Protein AF-0000000066203123 (afdb_homodimer)

Structure (mmCIF, N/CA/C/O backbone):
data_AF-0000000066203123-model_v1
#
loop_
_entity.id
_entity.type
_entity.pdbx_description
1 polymer 'Protein-export protein SecB'
#
loop_
_atom_site.group_PDB
_atom_site.id
_atom_site.type_symbol
_atom_site.label_atom_id
_atom_site.label_alt_id
_atom_site.label_comp_id
_atom_site.label_asym_id
_atom_site.label_entity_id
_atom_site.label_seq_id
_atom_site.pdbx_PDB_ins_code
_atom_site.Cartn_x
_atom_site.Cartn_y
_atom_site.Cartn_z
_atom_site.occupancy
_atom_site.B_iso_or_equiv
_atom_site.auth_seq_id
_atom_site.auth_comp_id
_atom_site.auth_asym_id
_atom_site.auth_atom_id
_atom_site.pdbx_PDB_model_num
ATOM 1 N N . MET A 1 1 ? 5.844 64.938 5.992 1 38.06 1 MET A N 1
ATOM 2 C CA . MET A 1 1 ? 4.852 63.906 5.676 1 38.06 1 MET A CA 1
ATOM 3 C C . MET A 1 1 ? 5.266 62.562 6.23 1 38.06 1 MET A C 1
ATOM 5 O O . MET A 1 1 ? 6.402 62.125 6.035 1 38.06 1 MET A O 1
ATOM 9 N N . ALA A 1 2 ? 4.762 62.094 7.402 1 43.31 2 ALA A N 1
ATOM 10 C CA . ALA A 1 2 ? 5.047 60.875 8.164 1 43.31 2 ALA A CA 1
ATOM 11 C C . ALA A 1 2 ? 4.949 59.656 7.273 1 43.31 2 ALA A C 1
ATOM 13 O O . ALA A 1 2 ? 3.896 59.375 6.684 1 43.31 2 ALA A O 1
ATOM 14 N N . GLU A 1 3 ? 5.848 59.281 6.434 1 42.19 3 GLU A N 1
ATOM 15 C CA . GLU A 1 3 ? 5.898 57.969 5.832 1 42.19 3 GLU A CA 1
ATOM 16 C C . GLU A 1 3 ? 5.539 56.875 6.848 1 42.19 3 GLU A C 1
ATOM 18 O O . GLU A 1 3 ? 6.305 56.625 7.777 1 42.19 3 GLU A O 1
ATOM 23 N N . THR A 1 4 ? 4.285 56.938 7.402 1 36.97 4 THR A N 1
ATOM 24 C CA . THR A 1 4 ? 3.85 55.75 8.156 1 36.97 4 THR A CA 1
ATOM 25 C C . THR A 1 4 ? 4.324 54.469 7.488 1 36.97 4 THR A C 1
ATOM 27 O O . THR A 1 4 ? 3.971 54.188 6.34 1 36.97 4 THR A O 1
ATOM 30 N N . ASN A 1 5 ? 5.617 54.094 7.504 1 41.62 5 ASN A N 1
ATOM 31 C CA . ASN A 1 5 ? 6.074 52.75 7.246 1 41.62 5 ASN A CA 1
ATOM 32 C C . ASN A 1 5 ? 5.004 51.719 7.594 1 41.62 5 ASN A C 1
ATOM 34 O O . ASN A 1 5 ? 4.816 51.375 8.766 1 41.62 5 ASN A O 1
ATOM 38 N N . GLU A 1 6 ? 3.742 51.844 7.18 1 40.72 6 GLU A N 1
ATOM 39 C CA . GLU A 1 6 ? 2.748 50.812 7.367 1 40.72 6 GLU A CA 1
ATOM 40 C C . GLU A 1 6 ? 3.383 49.438 7.273 1 40.72 6 GLU A C 1
ATOM 42 O O . GLU A 1 6 ? 3.965 49.062 6.25 1 40.72 6 GLU A O 1
ATOM 47 N N . LYS A 1 7 ? 4.102 48.938 8.18 1 45 7 LYS A N 1
ATOM 48 C CA . LYS A 1 7 ? 4.414 47.5 8.312 1 45 7 LYS A CA 1
ATOM 49 C C . LYS A 1 7 ? 3.379 46.656 7.586 1 45 7 LYS A C 1
ATOM 51 O O . LYS A 1 7 ? 2.266 46.469 8.078 1 45 7 LYS A O 1
ATOM 56 N N . GLN A 1 8 ? 3.047 46.719 6.344 1 47.03 8 GLN A N 1
ATOM 57 C CA . GLN A 1 8 ? 2.176 45.875 5.523 1 47.03 8 GLN A CA 1
ATOM 58 C C . GLN A 1 8 ? 2.154 44.438 6.027 1 47.03 8 GLN A C 1
ATOM 60 O O . GLN A 1 8 ? 3.195 43.781 6.086 1 47.03 8 GLN A O 1
ATOM 65 N N . ALA A 1 9 ? 1.349 44.062 6.957 1 54.78 9 ALA A N 1
ATOM 66 C CA . ALA A 1 9 ? 1.12 42.75 7.547 1 54.78 9 ALA A CA 1
ATOM 67 C C . ALA A 1 9 ? 1.288 41.656 6.508 1 54.78 9 ALA A C 1
ATOM 69 O O . ALA A 1 9 ? 0.661 41.688 5.445 1 54.78 9 ALA A O 1
ATOM 70 N N . ALA A 1 10 ? 2.369 41 6.301 1 70.69 10 ALA A N 1
ATOM 71 C CA . ALA A 1 10 ? 2.666 39.938 5.348 1 70.69 10 ALA A CA 1
ATOM 72 C C . ALA A 1 10 ? 1.501 38.969 5.242 1 70.69 10 ALA A C 1
ATOM 74 O O . ALA A 1 10 ? 0.862 38.625 6.246 1 70.69 10 ALA A O 1
ATOM 75 N N . HIS A 1 11 ? 0.771 38.812 4.109 1 83 11 HIS A N 1
ATOM 76 C CA . HIS A 1 11 ? -0.332 37.906 3.801 1 83 11 HIS A CA 1
ATOM 77 C C . HIS A 1 11 ? -0.014 36.469 4.234 1 83 11 HIS A C 1
ATOM 79 O O . HIS A 1 11 ? 1.116 36 4.07 1 83 11 HIS A O 1
ATOM 85 N N . PRO A 1 12 ? -0.947 35.906 5.07 1 86 12 PRO A N 1
ATOM 86 C CA . PRO A 1 12 ? -0.756 34.5 5.434 1 86 12 PRO A CA 1
ATOM 87 C C . PRO A 1 12 ? -0.468 33.625 4.227 1 86 12 PRO A C 1
ATOM 89 O O . PRO A 1 12 ? -1.049 33.812 3.156 1 86 12 PRO A O 1
ATOM 92 N N . GLU A 1 13 ? 0.548 32.875 4.371 1 89.25 13 GLU A N 1
ATOM 93 C CA . GLU A 1 13 ? 0.919 31.938 3.326 1 89.25 13 GLU A CA 1
ATOM 94 C C . GLU A 1 13 ? 0.982 30.516 3.871 1 89.25 13 GLU A C 1
ATOM 96 O O . GLU A 1 13 ? 1.487 30.281 4.973 1 89.25 13 GLU A O 1
ATOM 101 N N . PHE A 1 14 ? 0.281 29.594 3.199 1 89.56 14 PHE A N 1
ATOM 102 C CA . PHE A 1 14 ? 0.373 28.188 3.568 1 89.56 14 PHE A CA 1
ATOM 103 C C . PHE A 1 14 ? 0.28 27.297 2.336 1 89.56 14 PHE A C 1
ATOM 105 O O . PHE A 1 14 ? -0.596 27.484 1.49 1 89.56 14 PHE A O 1
ATOM 112 N N . ARG A 1 15 ? 1.242 26.453 2.172 1 94.88 15 ARG A N 1
ATOM 113 C CA . ARG A 1 15 ? 1.278 25.547 1.021 1 94.88 15 ARG A CA 1
ATOM 114 C C . ARG A 1 15 ? 1.761 24.172 1.427 1 94.88 15 ARG A C 1
ATOM 116 O O . ARG A 1 15 ? 2.598 24.031 2.322 1 94.88 15 ARG A O 1
ATOM 123 N N . MET A 1 16 ? 1.275 23.141 0.791 1 97.25 16 MET A N 1
ATOM 124 C CA . MET A 1 16 ? 1.749 21.781 0.962 1 97.25 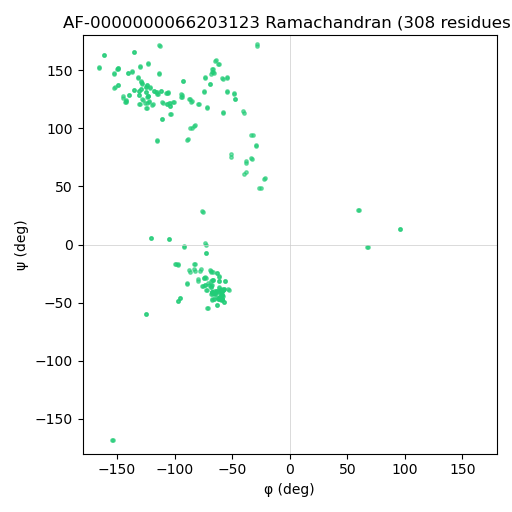16 MET A CA 1
ATOM 125 C C . MET A 1 16 ? 3.035 21.547 0.175 1 97.25 16 MET A C 1
ATOM 127 O O . MET A 1 16 ? 3.057 21.703 -1.047 1 97.25 16 MET A O 1
ATOM 131 N N . GLN A 1 17 ? 4.039 21.203 0.8 1 96.06 17 GLN A N 1
ATOM 132 C CA . GLN A 1 17 ? 5.344 21.109 0.146 1 96.06 17 GLN A CA 1
ATOM 133 C C . GLN A 1 17 ? 5.629 19.688 -0.321 1 96.06 17 GLN A C 1
ATOM 135 O O . GLN A 1 17 ? 6.125 19.484 -1.431 1 96.06 17 GLN A O 1
ATOM 140 N N . LYS A 1 18 ? 5.371 18.766 0.567 1 97 18 LYS A N 1
ATOM 141 C CA . LYS A 1 18 ? 5.637 17.359 0.224 1 97 18 LYS A CA 1
ATOM 142 C C . LYS A 1 18 ? 4.672 16.422 0.941 1 97 18 LYS A C 1
ATOM 144 O O . LYS A 1 18 ? 4.375 16.625 2.123 1 97 18 LYS A O 1
ATOM 149 N N . MET A 1 19 ? 4.195 15.477 0.257 1 98.31 19 MET A N 1
ATOM 150 C CA . MET A 1 19 ? 3.33 14.445 0.821 1 98.31 19 MET A CA 1
ATOM 151 C C . MET A 1 19 ? 4.016 13.086 0.786 1 98.31 19 MET A C 1
ATOM 153 O O . MET A 1 19 ? 4.742 12.773 -0.161 1 98.31 19 MET A O 1
ATOM 157 N N . TYR A 1 20 ? 3.746 12.219 1.779 1 98.69 20 TYR A N 1
ATOM 158 C CA . TYR A 1 20 ? 4.363 10.898 1.804 1 98.69 20 TYR A CA 1
ATOM 159 C C . TYR A 1 20 ? 3.654 9.977 2.793 1 98.69 20 TYR A C 1
ATOM 161 O O . TYR A 1 20 ? 3.068 10.453 3.771 1 98.69 20 TYR A O 1
ATOM 169 N N . THR A 1 21 ? 3.732 8.688 2.492 1 98.88 21 THR A N 1
ATOM 170 C CA . THR A 1 21 ? 3.27 7.664 3.422 1 98.88 21 THR A CA 1
ATOM 171 C C . THR A 1 21 ? 4.383 7.266 4.387 1 98.88 21 THR A C 1
ATOM 173 O O . THR A 1 21 ? 5.488 6.922 3.959 1 98.88 21 THR A O 1
ATOM 176 N N . LYS A 1 22 ? 4.117 7.352 5.637 1 98.5 22 LYS A N 1
ATOM 177 C CA . LYS A 1 22 ? 5.102 6.969 6.645 1 98.5 22 LYS A CA 1
ATOM 178 C C . LYS A 1 22 ? 4.977 5.488 6.996 1 98.5 22 LYS A C 1
ATOM 180 O O . LYS A 1 22 ? 5.965 4.852 7.367 1 98.5 22 LYS A O 1
ATOM 185 N N . ASP A 1 23 ? 3.809 4.98 6.957 1 98.75 23 ASP A N 1
ATOM 186 C CA . ASP A 1 23 ? 3.477 3.6 7.289 1 98.75 23 ASP A CA 1
ATOM 187 C C . ASP A 1 23 ? 2.229 3.139 6.543 1 98.75 23 ASP A C 1
ATOM 189 O O . ASP A 1 23 ? 1.251 3.883 6.438 1 98.75 23 ASP A O 1
ATOM 193 N N . LEU A 1 24 ? 2.262 1.986 5.988 1 98.88 24 LEU A N 1
ATOM 194 C CA . LEU A 1 24 ? 1.129 1.359 5.316 1 98.88 24 LEU A CA 1
ATOM 195 C C . LEU A 1 24 ? 1.101 -0.141 5.586 1 98.88 24 LEU A C 1
ATOM 197 O O . LEU A 1 24 ? 2.105 -0.83 5.391 1 98.88 24 LEU A O 1
ATOM 201 N N . SER A 1 25 ? 0.052 -0.635 6.1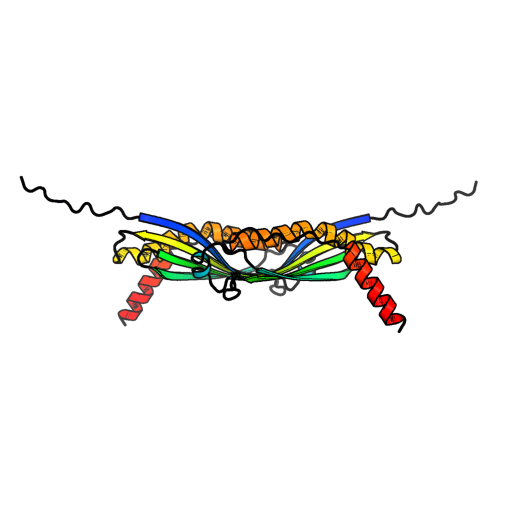05 1 98.88 25 SER A N 1
ATOM 202 C CA . SER A 1 25 ? -0.16 -2.064 6.309 1 98.88 25 SER A CA 1
ATOM 203 C C . SER A 1 25 ? -1.521 -2.504 5.777 1 98.88 25 SER A C 1
ATOM 205 O O . SER A 1 25 ? -2.543 -1.893 6.094 1 98.88 25 SER A O 1
ATOM 207 N N . PHE A 1 26 ? -1.588 -3.459 5.008 1 98.88 26 PHE A N 1
ATOM 208 C CA . PHE A 1 26 ? -2.793 -4.113 4.516 1 98.88 26 PHE A CA 1
ATOM 209 C C . PHE A 1 26 ? -2.697 -5.625 4.684 1 98.88 26 PHE A C 1
ATOM 211 O O . PHE A 1 26 ? -1.68 -6.23 4.34 1 98.88 26 PHE A O 1
ATOM 218 N N . GLU A 1 27 ? -3.697 -6.16 5.191 1 98.62 27 GLU A N 1
ATOM 219 C CA . GLU A 1 27 ? -3.74 -7.605 5.375 1 98.62 27 GLU A CA 1
ATOM 220 C C . GLU A 1 27 ? -5.121 -8.164 5.039 1 98.62 27 GLU A C 1
ATOM 222 O O . GLU A 1 27 ? -6.137 -7.633 5.484 1 98.62 27 GLU A O 1
ATOM 227 N N . SER A 1 28 ? -5.168 -9.117 4.25 1 97.25 28 SER A N 1
ATOM 228 C CA . SER A 1 28 ? -6.359 -9.922 4.004 1 97.25 28 SER A CA 1
ATOM 229 C C . SER A 1 28 ? -6.156 -11.359 4.465 1 97.25 28 SER A C 1
ATOM 231 O O . SER A 1 28 ? -5.844 -12.234 3.654 1 97.25 28 SER A O 1
ATOM 233 N N . PRO A 1 29 ? -6.473 -11.602 5.684 1 95.62 29 PRO A N 1
ATOM 234 C CA . PRO A 1 29 ? -6.09 -12.883 6.285 1 95.62 29 PRO A CA 1
ATOM 235 C C . PRO A 1 29 ? -6.844 -14.062 5.684 1 95.62 29 PRO A C 1
ATOM 237 O O . PRO A 1 29 ? -6.359 -15.195 5.73 1 95.62 29 PRO A O 1
ATOM 240 N N . SER A 1 30 ? -7.961 -13.875 5.105 1 92.06 30 SER A N 1
ATOM 241 C CA . SER A 1 30 ? -8.797 -14.984 4.648 1 92.06 30 SER A CA 1
ATOM 242 C C . SER A 1 30 ? -8.719 -15.141 3.135 1 92.06 30 SER A C 1
ATOM 244 O O . SER A 1 30 ? -9.516 -15.875 2.539 1 92.06 30 SER A O 1
ATOM 246 N N . ALA A 1 31 ? -7.91 -14.398 2.506 1 93.56 31 ALA A N 1
ATOM 247 C CA . ALA A 1 31 ? -7.75 -14.555 1.062 1 93.56 31 ALA A CA 1
ATOM 248 C C . ALA A 1 31 ? -7.059 -15.867 0.72 1 93.56 31 ALA A C 1
ATOM 250 O O . ALA A 1 31 ? -6.113 -16.281 1.399 1 93.56 31 ALA A O 1
ATOM 251 N N . PRO A 1 32 ? -7.438 -16.641 -0.27 1 94.75 32 PRO A N 1
ATOM 252 C CA . PRO A 1 32 ? -8.43 -16.297 -1.292 1 94.75 32 PRO A CA 1
ATOM 253 C C . PRO A 1 32 ? -9.836 -16.734 -0.922 1 94.75 32 PRO A C 1
ATOM 255 O O . PRO A 1 32 ? -10.789 -16.469 -1.656 1 94.75 32 PRO A O 1
ATOM 258 N N . ALA A 1 33 ? -10.023 -17.375 0.188 1 91.25 33 ALA A N 1
ATOM 259 C CA . ALA A 1 33 ? -11.312 -17.953 0.563 1 91.25 33 ALA A CA 1
ATOM 260 C C . ALA A 1 33 ? -12.375 -16.859 0.685 1 91.25 33 ALA A C 1
ATOM 262 O O . ALA A 1 33 ? -13.562 -17.109 0.434 1 91.25 33 ALA A O 1
ATOM 263 N N . VAL A 1 34 ? -11.992 -15.695 0.999 1 90 34 VAL A N 1
ATOM 264 C CA . VAL A 1 34 ? -12.898 -14.578 1.239 1 90 34 VAL A CA 1
ATOM 265 C C . VAL A 1 34 ? -13.602 -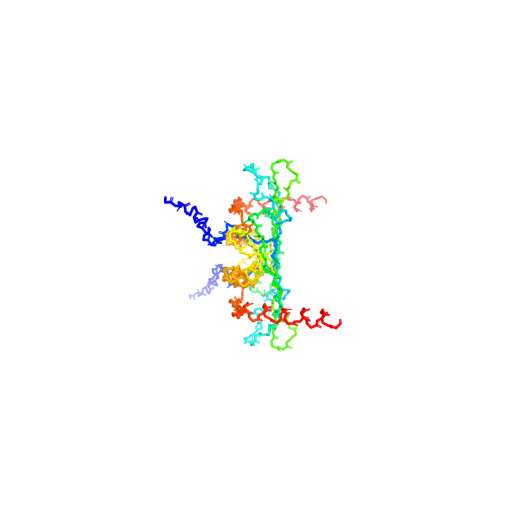14.195 -0.06 1 90 34 VAL A C 1
ATOM 267 O O . VAL A 1 34 ? -14.672 -13.586 -0.036 1 90 34 VAL A O 1
ATOM 270 N N . PHE A 1 35 ? -13 -14.516 -1.137 1 90.19 35 PHE A N 1
ATOM 271 C CA . PHE A 1 35 ? -13.562 -14.117 -2.422 1 90.19 35 PHE A CA 1
ATOM 272 C C . PHE A 1 35 ? -14.641 -15.102 -2.867 1 90.19 35 PHE A C 1
ATOM 274 O O . PHE A 1 35 ? -15.375 -14.836 -3.82 1 90.19 35 PHE A O 1
ATOM 281 N N . LEU A 1 36 ? -14.664 -16.25 -2.27 1 82.19 36 LEU A N 1
ATOM 282 C CA . LEU A 1 36 ? -15.648 -17.266 -2.613 1 82.19 36 LEU A CA 1
ATOM 283 C C . LEU A 1 36 ? -16.969 -17.016 -1.89 1 82.19 36 LEU A C 1
ATOM 285 O O . LEU A 1 36 ? -18.016 -17.531 -2.293 1 82.19 36 LEU A O 1
ATOM 289 N N . ASP A 1 37 ? -16.797 -16.25 -0.803 1 74.75 37 ASP A N 1
ATOM 290 C CA . ASP A 1 37 ? -17.969 -16.047 0.051 1 74.75 37 ASP A CA 1
ATOM 291 C C . ASP A 1 37 ? -18.797 -14.867 -0.445 1 74.75 37 ASP A C 1
ATOM 293 O O . ASP A 1 37 ? -18.266 -13.898 -0.98 1 74.75 37 ASP A O 1
ATOM 297 N N . GLY A 1 38 ? -19.906 -15.016 -1.164 1 62.53 38 GLY A N 1
ATOM 298 C CA . GLY A 1 38 ? -20.844 -14.062 -1.737 1 62.53 38 GLY A CA 1
ATOM 299 C C . GLY A 1 38 ? -20.922 -12.766 -0.957 1 62.53 38 GLY A C 1
ATOM 300 O O . GLY A 1 38 ? -20.297 -12.617 0.089 1 62.53 38 GLY A O 1
ATOM 301 N N . GLY A 1 39 ? -21.688 -11.633 -1.462 1 60.72 39 GLY A N 1
ATOM 302 C CA . GLY A 1 39 ? -21.859 -10.188 -1.53 1 60.72 39 GLY A CA 1
ATOM 303 C C . GLY A 1 39 ? -22.422 -9.594 -0.255 1 60.72 39 GLY A C 1
ATOM 304 O O . GLY A 1 39 ? -23.125 -8.586 -0.297 1 60.72 39 GLY A O 1
ATOM 305 N N . SER A 1 40 ? -22.172 -10.234 0.913 1 64.81 40 SER A N 1
ATOM 306 C CA . SER A 1 40 ? -22.828 -9.438 1.939 1 64.81 40 SER A CA 1
ATOM 307 C C . SER A 1 40 ? -22.156 -8.086 2.123 1 64.81 40 SER A C 1
ATOM 309 O O . SER A 1 40 ? -20.984 -7.918 1.772 1 64.81 40 SER A O 1
ATOM 311 N N . GLU A 1 41 ? -22.984 -7.141 2.443 1 79.56 41 GLU A N 1
ATOM 312 C CA . GLU A 1 41 ? -22.516 -5.785 2.705 1 79.56 41 GLU A CA 1
ATOM 313 C C . GLU A 1 41 ? -21.484 -5.762 3.84 1 79.56 41 GLU A C 1
ATOM 315 O O . GLU A 1 41 ? -21.812 -6.125 4.973 1 79.56 41 GLU A O 1
ATOM 320 N N . PRO A 1 42 ? -20.297 -5.457 3.67 1 87.56 42 PRO A N 1
ATOM 321 C CA . PRO A 1 42 ? -19.266 -5.512 4.707 1 87.56 42 PRO A CA 1
ATOM 322 C C . PRO A 1 42 ? -19.484 -4.48 5.812 1 87.56 42 PRO A C 1
ATOM 324 O O . PRO A 1 42 ? -20.141 -3.465 5.59 1 87.56 42 PRO A O 1
ATOM 327 N N . LYS A 1 43 ? -19.094 -4.793 6.996 1 91.88 43 LYS A N 1
ATOM 328 C CA . LYS A 1 43 ? -19.031 -3.875 8.133 1 91.88 43 LYS A CA 1
ATOM 329 C C . LYS A 1 43 ? -17.656 -3.246 8.258 1 91.88 43 LYS A C 1
ATOM 331 O O . LYS A 1 43 ? -16.641 -3.926 8.094 1 91.88 43 LYS A O 1
ATOM 336 N N . VAL A 1 44 ? -17.688 -1.957 8.594 1 94.19 44 VAL A N 1
ATOM 337 C CA . VAL A 1 44 ? -16.422 -1.234 8.664 1 94.19 44 VAL A CA 1
ATOM 338 C C . VAL A 1 44 ? -16.234 -0.638 10.055 1 94.19 44 VAL A C 1
ATOM 340 O O . VAL A 1 44 ? -17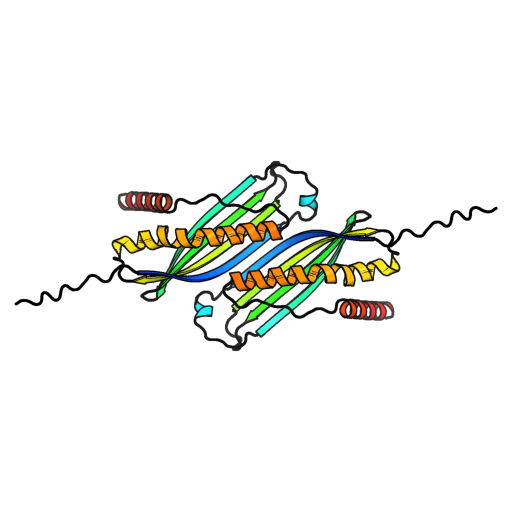.125 0.046 10.57 1 94.19 44 VAL A O 1
ATOM 343 N N . GLU A 1 45 ? -15.172 -0.958 10.719 1 95.38 45 GLU A N 1
ATOM 344 C CA . GLU A 1 45 ? -14.672 -0.234 11.883 1 95.38 45 GLU A CA 1
ATOM 345 C C . GLU A 1 45 ? -13.492 0.666 11.508 1 95.38 45 GLU A C 1
ATOM 347 O O . GLU A 1 45 ? -12.477 0.189 11 1 95.38 45 GLU A O 1
ATOM 352 N N . LEU A 1 46 ? -13.625 1.951 11.773 1 96.69 46 LEU A N 1
ATOM 353 C CA . LEU A 1 46 ? -12.633 2.916 11.312 1 96.69 46 LEU A CA 1
ATOM 354 C C . LEU A 1 46 ? -12.281 3.9 12.422 1 96.69 46 LEU A C 1
ATOM 356 O O . LEU A 1 46 ? -13.156 4.379 13.141 1 96.69 46 LEU A O 1
ATOM 360 N N . ASN A 1 47 ? -11.023 4.105 12.594 1 97.5 47 ASN A N 1
ATOM 361 C CA . ASN A 1 47 ? -10.492 5.148 13.469 1 97.5 47 ASN A CA 1
ATOM 362 C C . ASN A 1 47 ? -9.539 6.07 12.719 1 97.5 47 ASN A C 1
ATOM 364 O O . ASN A 1 47 ? -8.727 5.609 11.914 1 97.5 47 ASN A O 1
ATOM 368 N N . LEU A 1 48 ? -9.695 7.309 12.938 1 97.62 48 LEU A N 1
ATOM 369 C CA . LEU A 1 48 ? -8.836 8.328 12.344 1 97.62 48 LEU A CA 1
ATOM 370 C C . LEU A 1 48 ? -8.227 9.219 13.414 1 97.62 48 LEU A C 1
ATOM 372 O O . LEU A 1 48 ? -8.938 9.695 14.305 1 97.62 48 LEU A O 1
ATOM 376 N N . GLN A 1 49 ? -6.961 9.398 13.328 1 97.62 49 GLN A N 1
ATOM 377 C CA . GLN A 1 49 ? -6.246 10.289 14.234 1 97.62 49 GLN A CA 1
ATOM 378 C C . GLN A 1 49 ? -5.473 11.352 13.469 1 97.62 49 GLN A C 1
ATOM 380 O O . GLN A 1 49 ? -4.852 11.055 12.445 1 97.62 49 GLN A O 1
ATOM 385 N N . LEU A 1 50 ? -5.539 12.523 13.938 1 97.81 50 LEU A N 1
ATOM 386 C CA . LEU A 1 50 ? -4.816 13.656 13.367 1 97.81 50 LEU A CA 1
ATOM 387 C C . LEU A 1 50 ? -3.639 14.055 14.25 1 97.81 50 LEU A C 1
ATOM 389 O O . LEU A 1 50 ? -3.791 14.211 15.461 1 97.81 50 LEU A O 1
ATOM 393 N N . ASN A 1 51 ? -2.539 14.188 13.625 1 98 51 ASN A N 1
ATOM 394 C CA . ASN A 1 51 ? -1.337 14.609 14.336 1 98 51 ASN A CA 1
ATOM 395 C C . ASN A 1 51 ? -0.647 15.773 13.617 1 98 51 ASN A C 1
ATOM 397 O O . ASN A 1 51 ? -0.821 15.953 12.414 1 98 51 ASN A O 1
ATOM 401 N N . ASN A 1 52 ? 0.031 16.547 14.359 1 97.38 52 ASN A N 1
ATOM 402 C CA . ASN A 1 52 ? 0.891 17.562 13.773 1 97.38 52 ASN A CA 1
ATOM 403 C C . ASN A 1 52 ? 2.111 17.844 14.648 1 97.38 52 ASN A C 1
ATOM 405 O O . ASN A 1 52 ? 2.078 17.609 15.859 1 97.38 52 ASN A O 1
ATOM 409 N N . LYS A 1 53 ? 3.139 18.234 14.039 1 96.94 53 LYS A N 1
ATOM 410 C CA . LYS A 1 53 ? 4.367 18.578 14.742 1 96.94 53 LYS A CA 1
ATOM 411 C C . LYS A 1 53 ? 5.18 19.609 13.961 1 96.94 53 LYS A C 1
ATOM 413 O O . LYS A 1 53 ? 5.176 19.609 12.734 1 96.94 53 LYS A O 1
ATOM 418 N N . LYS A 1 54 ? 5.84 20.438 14.711 1 96.38 54 LYS A N 1
ATOM 419 C CA . LYS A 1 54 ? 6.727 21.406 14.078 1 96.38 54 LYS A CA 1
ATOM 420 C C . LYS A 1 54 ? 8 20.734 13.57 1 96.38 54 LYS A C 1
ATOM 422 O O . LYS A 1 54 ? 8.617 19.938 14.273 1 96.38 54 LYS A O 1
ATOM 427 N N . VAL A 1 55 ? 8.367 21.016 12.352 1 95.81 55 VAL A N 1
ATOM 428 C CA . VAL A 1 55 ? 9.586 20.484 11.742 1 95.81 55 VAL A CA 1
ATOM 429 C C . VAL A 1 55 ? 10.711 21.516 11.859 1 95.81 55 VAL A C 1
ATOM 431 O O . VAL A 1 55 ? 11.844 21.172 12.203 1 95.81 55 VAL A O 1
ATOM 434 N N . ASP A 1 56 ? 10.461 22.703 11.508 1 94.69 56 ASP A N 1
ATOM 435 C CA . ASP A 1 56 ? 11.336 23.859 11.688 1 94.69 56 ASP A CA 1
ATOM 436 C C . ASP A 1 56 ? 10.531 25.156 11.773 1 94.69 56 ASP A C 1
ATOM 438 O O . ASP A 1 56 ? 9.32 25.125 11.977 1 94.69 56 ASP A O 1
ATOM 442 N N . ASP A 1 57 ? 11.07 26.281 11.711 1 93.25 57 ASP A N 1
ATOM 443 C CA . ASP A 1 57 ? 10.422 27.562 12.039 1 93.25 57 ASP A CA 1
ATOM 444 C C . ASP A 1 57 ? 9.227 27.812 11.125 1 93.25 57 ASP A C 1
ATOM 446 O O . ASP A 1 57 ? 8.219 28.391 11.547 1 93.25 57 ASP A O 1
ATOM 450 N N . ASP A 1 58 ? 9.297 27.328 9.906 1 94.62 58 ASP A N 1
ATOM 451 C CA . ASP A 1 58 ? 8.258 27.656 8.938 1 94.62 58 ASP A CA 1
ATOM 452 C C . ASP A 1 58 ? 7.566 26.391 8.43 1 94.62 58 ASP A C 1
ATOM 454 O O . ASP A 1 58 ? 6.746 26.453 7.512 1 94.62 58 ASP A O 1
ATOM 458 N N . HIS A 1 59 ? 7.902 25.234 9 1 96.69 59 HIS A N 1
ATOM 459 C CA . HIS A 1 59 ? 7.379 23.984 8.453 1 96.69 59 HIS A CA 1
ATOM 460 C C . HIS A 1 59 ? 6.734 23.141 9.547 1 96.69 59 HIS A C 1
ATOM 462 O O . HIS A 1 59 ? 7.25 23.062 10.656 1 96.69 59 HIS A O 1
ATOM 468 N N . TRP A 1 60 ? 5.605 22.562 9.172 1 97.56 60 TRP A N 1
ATOM 469 C CA . TRP A 1 60 ? 4.887 21.641 10.031 1 97.56 60 TRP A CA 1
ATOM 470 C C . TRP A 1 60 ? 4.559 20.344 9.281 1 97.56 60 TRP A C 1
ATOM 472 O O . TRP A 1 60 ? 4.234 20.375 8.094 1 97.56 60 TRP A O 1
ATOM 482 N N . GLU A 1 61 ? 4.699 19.281 10 1 98.5 61 GLU A N 1
ATOM 483 C CA . GLU A 1 61 ? 4.148 18.016 9.5 1 98.5 61 GLU A CA 1
ATOM 484 C C . GLU A 1 61 ? 2.742 17.781 10.039 1 98.5 61 GLU A C 1
ATOM 486 O O . GLU A 1 61 ? 2.506 17.891 11.242 1 98.5 61 GLU A O 1
ATOM 491 N N . VAL A 1 62 ? 1.848 17.547 9.211 1 98.69 62 VAL A N 1
ATOM 492 C CA . VAL A 1 62 ? 0.502 17.094 9.555 1 98.69 62 VAL A CA 1
ATOM 493 C C . VAL A 1 62 ? 0.277 15.68 9.016 1 98.69 62 VAL A C 1
ATOM 495 O O . VAL A 1 62 ? 0.599 15.391 7.859 1 98.69 62 VAL A O 1
ATOM 498 N N . SER A 1 63 ? -0.193 14.773 9.852 1 98.88 63 SER A N 1
ATOM 499 C CA . SER A 1 63 ? -0.386 13.391 9.422 1 98.88 63 SER A CA 1
ATOM 500 C C . SER A 1 63 ? -1.766 12.883 9.82 1 98.88 63 SER A C 1
ATOM 502 O O . SER A 1 63 ? -2.309 13.281 10.852 1 98.88 63 SER A O 1
ATOM 504 N N . LEU A 1 64 ? -2.285 12.125 8.992 1 98.81 64 LEU A N 1
ATOM 505 C CA . LEU A 1 64 ? -3.512 11.367 9.242 1 98.81 64 LEU A CA 1
ATOM 506 C C . LEU A 1 64 ? -3.209 9.891 9.438 1 98.81 64 LEU A C 1
ATOM 508 O O . LEU A 1 64 ? -2.607 9.25 8.57 1 98.81 64 LEU A O 1
ATOM 512 N N . GLU A 1 65 ? -3.576 9.391 10.57 1 98.81 65 GLU A N 1
ATOM 513 C CA . GLU A 1 65 ? -3.445 7.973 10.867 1 98.81 65 GLU A CA 1
ATOM 514 C C . GLU A 1 65 ? -4.797 7.266 10.797 1 98.81 65 GLU A C 1
ATOM 516 O O . GLU A 1 65 ? -5.711 7.582 11.562 1 98.81 65 GLU A O 1
ATOM 521 N N . ILE A 1 66 ? -4.883 6.312 9.977 1 98.5 66 ILE A N 1
ATOM 522 C CA . ILE A 1 66 ? -6.125 5.582 9.75 1 98.5 66 ILE A CA 1
ATOM 523 C C . ILE A 1 66 ? -5.941 4.117 10.141 1 98.5 66 ILE A C 1
ATOM 525 O O . ILE A 1 66 ? -4.945 3.49 9.766 1 98.5 66 ILE A O 1
ATOM 529 N N . ASN A 1 67 ? -6.832 3.596 10.875 1 98.69 67 ASN A N 1
ATOM 530 C CA . ASN A 1 67 ? -6.973 2.172 11.156 1 98.69 67 ASN A CA 1
ATOM 531 C C . ASN A 1 67 ? -8.367 1.665 10.797 1 98.69 67 ASN A C 1
ATOM 533 O O . ASN A 1 67 ? -9.359 2.111 11.367 1 98.69 67 ASN A O 1
ATOM 537 N N . ALA A 1 68 ? -8.445 0.791 9.891 1 98.12 68 ALA A N 1
ATOM 538 C CA . ALA A 1 68 ? -9.742 0.276 9.438 1 98.12 68 ALA A CA 1
ATOM 539 C C . ALA A 1 68 ? -9.758 -1.25 9.445 1 98.12 68 ALA A C 1
ATOM 541 O O . ALA A 1 68 ? -8.781 -1.891 9.055 1 98.12 68 ALA A O 1
ATOM 542 N N . LYS A 1 69 ? -10.766 -1.786 9.961 1 97.12 69 LYS A N 1
ATOM 543 C CA . LYS A 1 69 ? -11.055 -3.215 9.875 1 97.12 69 LYS A CA 1
ATOM 544 C C . LYS A 1 69 ? -12.375 -3.467 9.148 1 97.12 69 LYS A C 1
ATOM 546 O O . LYS A 1 69 ? -13.422 -2.959 9.562 1 97.12 69 LYS A O 1
ATOM 551 N N . VAL A 1 70 ? -12.336 -4.168 8.102 1 95.19 70 VAL A N 1
ATOM 552 C CA . VAL A 1 70 ? -13.523 -4.477 7.309 1 95.19 70 VAL A CA 1
ATOM 553 C C . VAL A 1 70 ? -13.852 -5.961 7.434 1 95.19 70 VAL A C 1
ATOM 555 O O . VAL A 1 70 ? -13.008 -6.82 7.16 1 95.19 70 VAL A O 1
ATOM 558 N N . THR A 1 71 ? -15 -6.242 7.867 1 93 71 THR A N 1
ATOM 559 C CA . THR A 1 71 ? -15.445 -7.617 8.086 1 93 71 THR A CA 1
ATOM 560 C C . THR A 1 71 ? -16.719 -7.902 7.297 1 93 71 THR A C 1
ATOM 562 O O . THR A 1 71 ? -17.453 -6.977 6.926 1 93 71 THR A O 1
ATOM 565 N N . ALA A 1 72 ? -16.938 -9.195 6.996 1 86.75 72 ALA A N 1
ATOM 566 C CA . ALA A 1 72 ? -18.188 -9.609 6.383 1 86.75 72 ALA A CA 1
ATOM 567 C C . ALA A 1 72 ? -19.375 -9.367 7.324 1 86.75 72 ALA A C 1
ATOM 569 O O . ALA A 1 72 ? -19.172 -9.188 8.531 1 86.75 72 ALA A O 1
ATOM 570 N N . ASP A 1 73 ? -20.516 -9.289 6.789 1 77.88 73 ASP A N 1
ATOM 571 C CA . ASP A 1 73 ? -21.719 -8.953 7.543 1 77.88 73 ASP A CA 1
ATOM 572 C C . ASP A 1 73 ? -21.938 -9.93 8.695 1 77.88 73 ASP A C 1
ATOM 574 O O . ASP A 1 73 ? -22.422 -9.539 9.758 1 77.88 73 ASP A O 1
ATOM 578 N N . ASP A 1 74 ? -21.656 -11.117 8.414 1 74.06 74 ASP A N 1
ATOM 579 C CA . ASP A 1 74 ? -21.875 -12.086 9.484 1 74.06 74 ASP A CA 1
ATOM 580 C C . ASP A 1 74 ? -20.828 -11.953 10.578 1 74.06 74 ASP A C 1
ATOM 582 O O . ASP A 1 74 ? -20.953 -12.578 11.641 1 74.06 74 ASP A O 1
ATOM 586 N N . GLY A 1 75 ? -19.922 -11.016 10.391 1 65.81 75 GLY A N 1
ATOM 587 C CA . GLY A 1 75 ? -18.891 -10.672 11.352 1 65.81 75 GLY A CA 1
ATOM 588 C C . GLY A 1 75 ? -17.859 -11.766 11.531 1 65.81 75 GLY A C 1
ATOM 589 O O . GLY A 1 75 ? -16.891 -11.594 12.281 1 65.81 75 GLY A O 1
ATOM 590 N N . ALA A 1 76 ? -17.984 -12.82 10.922 1 73.62 76 ALA A N 1
ATOM 591 C CA . ALA A 1 76 ? -17.156 -13.977 11.219 1 73.62 76 ALA A CA 1
ATOM 592 C C . ALA A 1 76 ? -15.844 -13.93 10.438 1 73.62 76 ALA A C 1
ATOM 594 O O . ALA A 1 76 ? -14.805 -14.383 10.922 1 73.62 76 ALA A O 1
ATOM 595 N N . LYS A 1 77 ? -15.93 -13.164 9.289 1 87.5 77 LYS A N 1
ATOM 596 C CA . LYS A 1 77 ? -14.711 -13.219 8.484 1 87.5 77 LYS A CA 1
ATOM 597 C C . LYS A 1 77 ? -14.156 -11.82 8.227 1 87.5 77 LYS A C 1
ATOM 599 O O . LYS A 1 77 ? -14.891 -10.914 7.82 1 87.5 77 LYS A O 1
ATOM 604 N N . THR A 1 78 ? -12.953 -11.602 8.625 1 93.56 78 THR A N 1
ATOM 605 C CA . THR A 1 78 ? -12.273 -10.367 8.281 1 93.56 78 THR A CA 1
ATOM 606 C C . THR A 1 78 ? -11.898 -10.352 6.797 1 93.56 78 THR A C 1
ATOM 608 O O . THR A 1 78 ? -11.18 -11.234 6.324 1 93.56 78 THR A O 1
ATOM 611 N N . LEU A 1 79 ? -12.477 -9.398 6.109 1 94.56 79 LEU A N 1
ATOM 612 C CA . LEU A 1 79 ? -12.086 -9.227 4.715 1 94.56 79 LEU A CA 1
ATOM 613 C C . LEU A 1 79 ? -10.672 -8.664 4.613 1 94.56 79 LEU A C 1
ATOM 615 O O . LEU A 1 79 ? -9.781 -9.305 4.047 1 94.56 79 LEU A O 1
ATOM 619 N N . PHE A 1 80 ? -10.453 -7.512 5.293 1 97.06 80 PHE A N 1
ATOM 620 C CA . PHE A 1 80 ? -9.102 -6.973 5.324 1 97.06 80 PHE A CA 1
ATOM 621 C C . PHE A 1 80 ? -8.945 -5.98 6.473 1 97.06 80 PHE A C 1
ATOM 623 O O . PHE A 1 80 ? -9.938 -5.531 7.055 1 97.06 80 PHE A O 1
ATOM 630 N N . ILE A 1 81 ? -7.73 -5.699 6.805 1 98.5 81 ILE A N 1
ATOM 631 C CA . ILE A 1 81 ? -7.305 -4.672 7.75 1 98.5 81 ILE A CA 1
ATOM 632 C C . ILE A 1 81 ? -6.375 -3.682 7.051 1 98.5 81 ILE A C 1
ATOM 634 O O . ILE A 1 81 ? -5.488 -4.082 6.293 1 98.5 81 ILE A O 1
ATOM 638 N N . LEU A 1 82 ? -6.621 -2.426 7.289 1 98.69 82 LEU A N 1
ATOM 639 C CA . LEU A 1 82 ? -5.82 -1.357 6.699 1 98.69 82 LEU A CA 1
ATOM 640 C C . LEU A 1 82 ? -5.316 -0.399 7.777 1 98.69 82 LEU A C 1
ATOM 642 O O . LEU A 1 82 ? -6.102 0.103 8.586 1 98.69 82 LEU A O 1
ATOM 646 N N . GLU A 1 83 ? -4.059 -0.214 7.82 1 98.88 83 GLU A N 1
ATOM 647 C CA . GLU A 1 83 ? -3.416 0.823 8.625 1 98.88 83 GLU A CA 1
ATOM 648 C C . GLU A 1 83 ? -2.562 1.742 7.758 1 98.88 83 GLU A C 1
ATOM 650 O O . GLU A 1 83 ? -1.69 1.276 7.02 1 98.88 83 GLU A O 1
ATOM 655 N N . LEU A 1 84 ? -2.797 3.021 7.883 1 98.88 84 LEU A N 1
ATOM 656 C CA . LEU A 1 84 ? -2.145 4.004 7.023 1 98.88 84 LEU A CA 1
ATOM 657 C C . LEU A 1 84 ? -1.799 5.266 7.809 1 98.88 84 LEU A C 1
ATOM 659 O O . LEU A 1 84 ? -2.66 5.844 8.477 1 98.88 84 LEU A O 1
ATOM 663 N N . GLU A 1 85 ? -0.592 5.621 7.816 1 98.94 85 GLU A N 1
ATOM 664 C CA . GLU A 1 85 ? -0.181 6.957 8.242 1 98.94 85 GLU A CA 1
ATOM 665 C C . GLU A 1 85 ? 0.336 7.773 7.059 1 98.94 85 GLU A C 1
ATOM 667 O O . GLU A 1 85 ? 1.438 7.527 6.562 1 98.94 85 GLU A O 1
ATOM 672 N N . HIS A 1 86 ? -0.436 8.719 6.664 1 98.88 86 HIS A N 1
ATOM 673 C CA . HIS A 1 86 ? -0.139 9.602 5.543 1 98.88 86 HIS A CA 1
ATOM 674 C C . HIS A 1 86 ? 0.132 11.023 6.016 1 98.88 86 HIS A C 1
ATOM 676 O O . HIS A 1 86 ? -0.636 11.57 6.809 1 98.88 86 HIS A O 1
ATOM 682 N N . ALA A 1 87 ? 1.202 11.586 5.516 1 98.88 87 ALA A N 1
ATOM 683 C CA . ALA A 1 87 ? 1.647 12.867 6.047 1 98.88 87 ALA A CA 1
ATOM 684 C C . ALA A 1 87 ? 2.02 13.828 4.918 1 98.88 87 ALA A C 1
ATOM 686 O O . ALA A 1 87 ? 2.182 13.406 3.768 1 98.88 87 ALA A O 1
ATOM 687 N N . ALA A 1 88 ? 2.141 15.078 5.316 1 98.75 88 ALA A N 1
ATOM 688 C CA . ALA A 1 88 ? 2.662 16.109 4.43 1 98.75 88 ALA A CA 1
ATOM 689 C C . ALA A 1 88 ? 3.393 17.203 5.215 1 98.75 88 ALA A C 1
ATOM 691 O O . ALA A 1 88 ? 3.096 17.422 6.391 1 98.75 88 ALA A O 1
ATOM 692 N N . ILE A 1 89 ? 4.305 17.781 4.59 1 98.38 89 ILE A N 1
ATOM 693 C CA . ILE A 1 89 ? 4.957 18.969 5.109 1 98.38 89 ILE A CA 1
ATOM 694 C C . ILE A 1 89 ? 4.27 20.219 4.555 1 98.38 89 ILE A C 1
ATOM 696 O O . ILE A 1 89 ? 4.066 20.344 3.344 1 98.38 89 ILE A O 1
ATOM 700 N N . PHE A 1 90 ? 3.914 21.109 5.492 1 98.06 90 PHE A N 1
ATOM 701 C CA . PHE A 1 90 ? 3.285 22.375 5.105 1 98.06 90 PHE A CA 1
ATOM 702 C C . PHE A 1 90 ? 4.176 23.547 5.465 1 98.06 90 PHE A C 1
ATOM 704 O O . PHE A 1 90 ? 4.73 23.609 6.562 1 98.06 90 PHE A O 1
ATOM 711 N N . TRP A 1 91 ? 4.336 24.391 4.492 1 96.81 91 TRP A N 1
ATOM 712 C CA . TRP A 1 91 ? 4.953 25.688 4.742 1 96.81 91 TRP A CA 1
ATOM 713 C C . TRP A 1 91 ? 3.918 26.703 5.219 1 96.81 91 TRP A C 1
ATOM 715 O O . TRP A 1 91 ? 2.883 26.891 4.578 1 96.81 91 TRP A O 1
ATOM 725 N N . VAL A 1 92 ? 4.176 27.266 6.395 1 94.94 92 VAL A N 1
ATOM 726 C CA . VAL A 1 92 ? 3.225 28.188 7.016 1 94.94 92 VAL A CA 1
ATOM 727 C C . VAL A 1 92 ? 3.947 29.469 7.457 1 94.94 92 VAL A C 1
ATOM 729 O O . VAL A 1 92 ? 4.84 29.406 8.305 1 94.94 92 VAL A O 1
ATOM 732 N N . ARG A 1 93 ? 3.512 30.547 6.93 1 93.12 93 ARG A N 1
ATOM 733 C CA . ARG A 1 93 ? 4.141 31.828 7.27 1 93.12 93 ARG A CA 1
ATOM 734 C C . ARG A 1 93 ? 3.094 32.906 7.5 1 93.12 93 ARG A C 1
ATOM 736 O O . ARG A 1 93 ? 2.037 32.906 6.863 1 93.12 93 ARG A O 1
ATOM 743 N N . ASN A 1 94 ? 3.494 33.812 8.406 1 92 94 ASN A N 1
ATOM 744 C CA . ASN A 1 94 ? 2.703 35 8.664 1 92 94 ASN A CA 1
ATOM 745 C C . ASN A 1 94 ? 1.304 34.656 9.164 1 92 94 ASN A C 1
ATOM 747 O O . ASN A 1 94 ? 0.324 35.312 8.766 1 92 94 ASN A O 1
ATOM 751 N N . ILE A 1 95 ? 1.185 33.594 9.805 1 91 95 ILE A N 1
ATOM 752 C CA . ILE A 1 95 ? -0.062 33.219 10.461 1 91 95 ILE A CA 1
ATOM 753 C C . ILE A 1 95 ? 0.054 33.438 11.961 1 91 95 ILE A C 1
ATOM 755 O O . ILE A 1 95 ? 0.953 32.906 12.617 1 91 95 ILE A O 1
ATOM 759 N N . PRO A 1 96 ? -0.8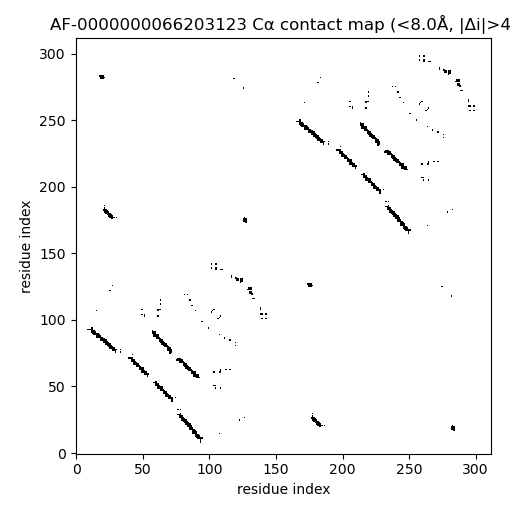35 34.312 12.406 1 89.12 96 PRO A N 1
ATOM 760 C CA . PRO A 1 96 ? -0.813 34.531 13.859 1 89.12 96 PRO A CA 1
ATOM 761 C C . PRO A 1 96 ? -0.949 33.219 14.648 1 89.12 96 PRO A C 1
ATOM 763 O O . PRO A 1 96 ? -1.665 32.312 14.234 1 89.12 96 PRO A O 1
ATOM 766 N N . GLU A 1 97 ? -0.264 33.125 15.734 1 84.62 97 GLU A N 1
ATOM 767 C CA . GLU A 1 97 ? -0.206 31.922 16.562 1 84.62 97 GLU A CA 1
ATOM 768 C C . GLU A 1 97 ? -1.605 31.438 16.938 1 84.62 97 GLU A C 1
ATOM 770 O O . GLU A 1 97 ? -1.855 30.234 17 1 84.62 97 GLU A O 1
ATOM 775 N N . GLU A 1 98 ? -2.484 32.406 17.203 1 87.88 98 GLU A N 1
ATOM 776 C CA . GLU A 1 98 ? -3.842 32.094 17.625 1 87.88 98 GLU A CA 1
ATOM 777 C C . GLU A 1 98 ? -4.594 31.344 16.531 1 87.88 98 GLU A C 1
ATOM 779 O O . GLU A 1 98 ? -5.543 30.609 16.797 1 87.88 98 GLU A O 1
ATOM 784 N N . HIS A 1 99 ? -4.188 31.5 15.281 1 93.44 99 HIS A N 1
ATOM 785 C CA . HIS A 1 99 ? -4.883 30.875 14.156 1 93.44 99 HIS A CA 1
ATOM 786 C C . HIS A 1 99 ? -4.18 29.609 13.711 1 93.44 99 HIS A C 1
ATOM 788 O O . HIS A 1 99 ? -4.758 28.797 12.984 1 93.44 99 HIS A O 1
ATOM 794 N N . LEU A 1 100 ? -2.967 29.422 14.102 1 94.62 100 LEU A N 1
ATOM 795 C CA . LEU A 1 100 ? -2.133 28.312 13.641 1 94.62 100 LEU A CA 1
ATOM 796 C C . LEU A 1 100 ? -2.771 26.969 13.992 1 94.62 100 LEU A C 1
ATOM 798 O O . LEU A 1 100 ? -2.756 26.047 13.18 1 94.62 100 LEU A O 1
ATOM 802 N N . ALA A 1 101 ? -3.328 26.906 15.172 1 94 101 ALA A N 1
ATOM 803 C CA . ALA A 1 101 ? -3.947 25.672 15.625 1 94 101 ALA A CA 1
ATOM 804 C C . ALA A 1 101 ? -5.055 25.234 14.664 1 94 101 ALA A C 1
ATOM 806 O O . ALA A 1 101 ? -5.168 24.047 14.328 1 94 101 ALA A O 1
ATOM 807 N N . MET A 1 102 ? -5.816 26.172 14.297 1 95.25 102 MET A N 1
ATOM 808 C CA . MET A 1 102 ? -6.926 25.875 13.391 1 95.25 102 MET A CA 1
ATOM 809 C C . MET A 1 102 ? -6.406 25.469 12.016 1 95.25 102 MET A C 1
ATOM 811 O O . MET A 1 102 ? -6.957 24.578 11.375 1 95.25 102 MET A O 1
ATOM 815 N N . VAL A 1 103 ? -5.379 26.141 11.508 1 97 103 VAL A N 1
ATOM 816 C CA . VAL A 1 103 ? -4.793 25.828 10.211 1 97 103 VAL A CA 1
ATOM 817 C C . VAL A 1 103 ? -4.285 24.391 10.211 1 97 103 VAL A C 1
ATOM 819 O O . VAL A 1 103 ? -4.574 23.625 9.289 1 97 103 VAL A O 1
ATOM 822 N N . LEU A 1 104 ? -3.604 23.953 11.234 1 97.25 104 LEU A N 1
ATOM 823 C CA . LEU A 1 104 ? -2.994 22.625 11.336 1 97.25 104 LEU A CA 1
ATOM 824 C C . LEU A 1 104 ? -4.059 21.562 11.555 1 97.25 104 LEU A C 1
ATOM 826 O O . LEU A 1 104 ? -3.9 20.422 11.102 1 97.25 104 LEU A O 1
ATOM 830 N N . ALA A 1 105 ? -5.129 21.984 12.164 1 97.5 105 ALA A N 1
ATOM 831 C CA . ALA A 1 105 ? -6.133 21 12.539 1 97.5 105 ALA A CA 1
ATOM 832 C C . ALA A 1 105 ? -7.254 20.938 11.5 1 97.5 105 ALA A C 1
ATOM 834 O O . ALA A 1 105 ? -8.047 20 11.484 1 97.5 105 ALA A O 1
ATOM 835 N N . VAL A 1 106 ? -7.336 21.953 10.695 1 97.94 106 VAL A N 1
ATOM 836 C CA . VAL A 1 106 ? -8.477 22 9.789 1 97.94 106 VAL A CA 1
ATOM 837 C C . VAL A 1 106 ? -7.992 22.141 8.352 1 97.94 106 VAL A C 1
ATOM 839 O O . VAL A 1 106 ? -8.164 21.219 7.547 1 97.94 106 VAL A O 1
ATOM 842 N N . ASP A 1 107 ? -7.258 23.188 8.008 1 97.94 107 ASP A N 1
ATOM 843 C CA . ASP A 1 107 ? -6.887 23.453 6.625 1 97.94 107 ASP A CA 1
ATOM 844 C C . ASP A 1 107 ? -5.93 22.406 6.09 1 97.94 107 ASP A C 1
ATOM 846 O O . ASP A 1 107 ? -6.109 21.891 4.98 1 97.94 107 ASP A O 1
ATOM 850 N N . CYS A 1 108 ? -4.898 22.062 6.832 1 98.38 108 CYS A N 1
ATOM 851 C CA . CYS A 1 108 ? -3.883 21.109 6.391 1 98.38 108 CYS A CA 1
ATOM 852 C C . CYS A 1 108 ? -4.488 19.734 6.164 1 98.38 108 CYS A C 1
ATOM 854 O O . CYS A 1 108 ? -4.363 19.172 5.074 1 98.38 108 CYS A O 1
ATOM 856 N N . PRO A 1 109 ? -5.195 19.188 7.117 1 98.69 109 PRO A N 1
ATOM 857 C CA . PRO A 1 109 ? -5.766 17.859 6.863 1 98.69 109 PRO A CA 1
ATOM 858 C C . PRO A 1 109 ? -6.832 17.875 5.77 1 98.69 109 PRO A C 1
ATOM 860 O O . PRO A 1 109 ? -7.02 16.875 5.07 1 98.69 109 PRO A O 1
ATOM 863 N N . THR A 1 110 ? -7.559 19.016 5.645 1 98.38 110 THR A N 1
ATOM 864 C CA . THR A 1 110 ? -8.523 19.141 4.555 1 98.38 110 THR A CA 1
ATOM 865 C C . THR A 1 110 ? -7.84 18.969 3.203 1 98.38 110 THR A C 1
ATOM 867 O O . THR A 1 110 ? -8.391 18.359 2.291 1 98.38 110 THR A O 1
ATOM 870 N N . LEU A 1 111 ? -6.68 19.484 3.039 1 98.31 111 LEU A N 1
ATOM 871 C CA . LEU A 1 111 ? -5.914 19.375 1.804 1 98.31 111 LEU A CA 1
ATOM 872 C C . LEU A 1 111 ? -5.348 17.969 1.634 1 98.31 111 LEU A C 1
ATOM 874 O O . LEU A 1 111 ? -5.223 17.484 0.51 1 98.31 111 LEU A O 1
ATOM 878 N N . LEU A 1 112 ? -4.98 17.344 2.748 1 98.69 112 LEU A N 1
ATOM 879 C CA . LEU A 1 112 ? -4.305 16.047 2.74 1 98.69 112 LEU A CA 1
ATOM 880 C C . LEU A 1 112 ? -5.305 14.914 2.529 1 98.69 112 LEU A C 1
ATOM 882 O O . LEU A 1 112 ? -5.004 13.938 1.84 1 98.69 112 LEU A O 1
ATOM 886 N N . PHE A 1 113 ? -6.484 15.047 2.965 1 98.75 113 PHE A N 1
ATOM 887 C CA . PHE A 1 113 ? -7.445 13.969 3.145 1 98.75 113 PHE A CA 1
ATOM 888 C C . PHE A 1 113 ? -7.812 13.336 1.804 1 98.75 113 PHE A C 1
ATOM 890 O O . PHE A 1 113 ? -7.91 12.117 1.691 1 98.75 113 PHE A O 1
ATOM 897 N N . PRO A 1 114 ? -7.98 14.062 0.756 1 98.62 114 PRO A N 1
ATOM 898 C CA . PRO A 1 114 ? -8.328 13.445 -0.523 1 98.62 114 PRO A CA 1
ATOM 899 C C . PRO A 1 114 ? -7.262 12.469 -1.02 1 98.62 114 PRO A C 1
ATOM 901 O O . PRO A 1 114 ? -7.59 11.445 -1.613 1 98.62 114 PRO A O 1
ATOM 904 N N . PHE A 1 115 ? -6.098 12.836 -0.784 1 98.5 115 PHE A N 1
ATOM 905 C CA . PHE A 1 115 ? -5.012 11.953 -1.197 1 98.5 115 PHE A CA 1
ATOM 906 C C . PHE A 1 115 ? -4.945 10.719 -0.305 1 98.5 115 PHE A C 1
ATOM 908 O O . PHE A 1 115 ? -4.68 9.617 -0.784 1 98.5 115 PHE A O 1
ATOM 915 N N . THR A 1 116 ? -5.156 10.914 0.953 1 98.69 116 THR A N 1
ATOM 916 C CA . THR A 1 116 ? -5.215 9.797 1.89 1 98.69 116 THR A CA 1
ATOM 917 C C . THR A 1 116 ? -6.32 8.82 1.5 1 98.69 116 THR A C 1
ATOM 919 O O . THR A 1 116 ? -6.105 7.609 1.475 1 98.69 116 THR A O 1
ATOM 922 N N . ARG A 1 117 ? -7.445 9.383 1.229 1 98.31 117 ARG A N 1
ATOM 923 C CA . ARG A 1 117 ? -8.594 8.586 0.792 1 98.31 117 ARG A CA 1
ATOM 924 C C . ARG A 1 117 ? -8.266 7.805 -0.472 1 98.31 117 ARG A C 1
ATOM 926 O O . ARG A 1 117 ? -8.648 6.641 -0.605 1 98.31 117 ARG A O 1
ATOM 933 N N . GLN A 1 118 ? -7.57 8.383 -1.333 1 98.25 118 GLN A N 1
ATOM 934 C CA . GLN A 1 118 ? -7.199 7.73 -2.584 1 98.25 118 GLN A CA 1
ATOM 935 C C . GLN A 1 118 ? -6.277 6.539 -2.33 1 98.25 118 GLN A C 1
ATOM 937 O O . GLN A 1 118 ? -6.449 5.477 -2.93 1 98.25 118 GLN A O 1
ATOM 942 N N . ILE A 1 119 ? -5.281 6.742 -1.521 1 98.62 119 ILE A N 1
ATOM 943 C CA . ILE A 1 119 ? -4.363 5.656 -1.192 1 98.62 119 ILE A CA 1
ATOM 944 C C . ILE A 1 119 ? -5.133 4.5 -0.565 1 98.62 119 ILE A C 1
ATOM 946 O O . ILE A 1 119 ? -4.965 3.344 -0.963 1 98.62 119 ILE A O 1
ATOM 950 N N . ALA A 1 120 ? -5.996 4.773 0.384 1 98.5 120 ALA A N 1
ATOM 951 C CA . ALA A 1 120 ? -6.801 3.746 1.039 1 98.5 120 ALA A CA 1
ATOM 952 C C . ALA A 1 120 ? -7.664 2.996 0.027 1 98.5 120 ALA A C 1
ATOM 954 O O . ALA A 1 120 ? -7.762 1.769 0.076 1 98.5 120 ALA A O 1
ATOM 955 N N . SER A 1 121 ? -8.312 3.76 -0.801 1 98.25 121 SER A N 1
ATOM 956 C CA . SER A 1 121 ? -9.156 3.178 -1.842 1 98.25 121 SER A CA 1
ATOM 957 C C . SER A 1 121 ? -8.359 2.227 -2.729 1 98.25 121 SER A C 1
ATOM 959 O O . SER A 1 121 ? -8.766 1.083 -2.945 1 98.25 121 SER A O 1
ATOM 961 N N . GLN A 1 122 ? -7.211 2.67 -3.211 1 98.25 122 GLN A N 1
ATOM 962 C CA . GLN A 1 122 ? -6.406 1.893 -4.148 1 98.25 122 GLN A CA 1
ATOM 963 C C . GLN A 1 122 ? -5.871 0.625 -3.49 1 98.25 122 GLN A C 1
ATOM 965 O O . GLN A 1 122 ? -5.844 -0.44 -4.113 1 98.25 122 GLN A O 1
ATOM 970 N N . VAL A 1 123 ? -5.418 0.696 -2.305 1 98.56 123 VAL A N 1
ATOM 971 C CA . VAL A 1 123 ? -4.883 -0.453 -1.583 1 98.56 123 VAL A CA 1
ATOM 972 C C . VAL A 1 123 ? -5.957 -1.532 -1.458 1 98.56 123 VAL A C 1
ATOM 974 O O . VAL A 1 123 ? -5.672 -2.721 -1.618 1 98.56 123 VAL A O 1
ATOM 977 N N . SER A 1 124 ? -7.176 -1.106 -1.141 1 97.94 124 SER A N 1
ATOM 978 C CA . SER A 1 124 ? -8.289 -2.045 -1.072 1 97.94 124 SER A CA 1
ATOM 979 C C . SER A 1 124 ? -8.516 -2.734 -2.414 1 97.94 124 SER A C 1
ATOM 981 O O . SER A 1 124 ? -8.695 -3.953 -2.471 1 97.94 124 SER A O 1
ATOM 983 N N . VAL A 1 125 ? -8.5 -1.974 -3.469 1 97.81 125 VAL A N 1
ATOM 984 C CA . VAL A 1 125 ? -8.688 -2.518 -4.809 1 97.81 125 VAL A CA 1
ATOM 985 C C . VAL A 1 125 ? -7.57 -3.504 -5.129 1 97.81 125 VAL A C 1
ATOM 987 O O . VAL A 1 125 ? -7.824 -4.602 -5.629 1 97.81 125 VAL A O 1
ATOM 990 N N . ASP A 1 126 ? -6.328 -3.111 -4.859 1 98.31 126 ASP A N 1
ATOM 991 C CA . ASP A 1 126 ? -5.207 -4.023 -5.051 1 98.31 126 ASP A CA 1
ATOM 992 C C . ASP A 1 126 ? -5.402 -5.312 -4.258 1 98.31 126 ASP A C 1
ATOM 994 O O . ASP A 1 126 ? -4.945 -6.379 -4.668 1 98.31 126 ASP A O 1
ATOM 998 N N . GLY A 1 127 ? -6.07 -5.223 -3.131 1 98.25 127 GLY A N 1
ATOM 999 C CA . GLY A 1 127 ? -6.371 -6.371 -2.289 1 98.25 127 GLY A CA 1
ATOM 1000 C C . GLY A 1 127 ? -7.445 -7.27 -2.871 1 98.25 127 GLY A C 1
ATOM 1001 O O . GLY A 1 127 ? -7.73 -8.336 -2.322 1 98.25 127 GLY A O 1
ATOM 1002 N N . GLY A 1 128 ? -8.078 -6.82 -3.994 1 96.75 128 GLY A N 1
ATOM 1003 C CA . GLY A 1 128 ? -9.109 -7.617 -4.641 1 96.75 128 GLY A CA 1
ATOM 1004 C C . GLY A 1 128 ? -10.516 -7.242 -4.211 1 96.75 128 GLY A C 1
ATOM 1005 O O . GLY A 1 128 ? -11.469 -7.977 -4.473 1 96.75 128 GLY A O 1
ATOM 1006 N N . PHE A 1 129 ? -10.641 -6.148 -3.574 1 95.56 129 PHE A N 1
ATOM 1007 C CA . PHE A 1 129 ? -11.93 -5.719 -3.039 1 95.56 129 PHE A CA 1
ATOM 1008 C C . PHE A 1 129 ? -12.422 -4.465 -3.752 1 95.56 129 PHE A C 1
ATOM 1010 O O . PHE A 1 129 ? -11.719 -3.916 -4.605 1 95.56 129 PHE A O 1
ATOM 1017 N N . ALA A 1 130 ? -13.688 -4.082 -3.457 1 94.62 130 ALA A N 1
ATOM 1018 C CA . ALA A 1 130 ? -14.195 -2.787 -3.904 1 94.62 130 ALA A CA 1
AT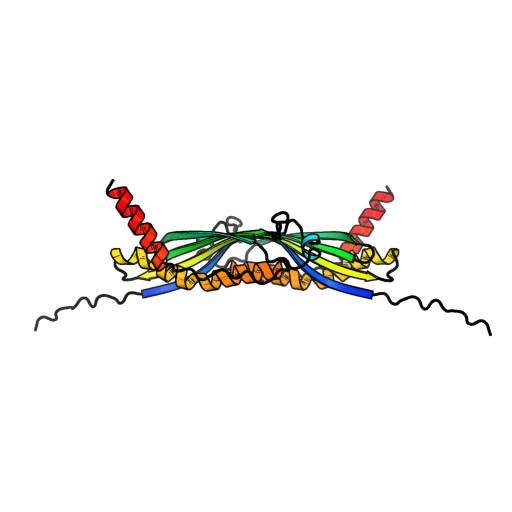OM 1019 C C . ALA A 1 130 ? -13.383 -1.645 -3.293 1 94.62 130 ALA A C 1
ATOM 1021 O O . ALA A 1 130 ? -12.742 -1.817 -2.256 1 94.62 130 ALA A O 1
ATOM 1022 N N . PRO A 1 131 ? -13.398 -0.556 -3.963 1 96.81 131 PRO A N 1
ATOM 1023 C CA . PRO A 1 131 ? -12.695 0.584 -3.369 1 96.81 131 PRO A CA 1
ATOM 1024 C C . PRO A 1 131 ? -13.172 0.895 -1.95 1 96.81 131 PRO A C 1
ATOM 1026 O O . PRO A 1 131 ? -14.375 0.904 -1.684 1 96.81 131 PRO A O 1
ATOM 1029 N N . PHE A 1 132 ? -12.297 1.07 -1.05 1 96.38 132 PHE A N 1
ATOM 1030 C CA . PHE A 1 132 ? -12.609 1.519 0.303 1 96.38 132 PHE A CA 1
ATOM 1031 C C . PHE A 1 132 ? -12.742 3.037 0.353 1 96.38 132 PHE A C 1
ATOM 1033 O O . PHE A 1 132 ? -11.742 3.748 0.463 1 96.38 132 PHE A O 1
ATOM 1040 N N . LEU A 1 133 ? -13.898 3.547 0.389 1 94.5 133 LEU A N 1
ATOM 1041 C CA . LEU A 1 133 ? -14.133 4.988 0.363 1 94.5 133 LEU A CA 1
ATOM 1042 C C . LEU A 1 133 ? -14.477 5.508 1.754 1 94.5 133 LEU A C 1
ATOM 1044 O O . LEU A 1 133 ? -15.531 5.168 2.305 1 94.5 133 LEU A O 1
ATOM 1048 N N . MET A 1 134 ? -13.648 6.25 2.289 1 95.69 134 MET A N 1
ATOM 1049 C CA . MET A 1 134 ? -13.938 6.879 3.576 1 95.69 134 MET A CA 1
ATOM 1050 C C . MET A 1 134 ? -14.945 8.016 3.418 1 95.69 134 MET A C 1
ATOM 1052 O O . MET A 1 134 ? -14.914 8.734 2.422 1 95.69 134 MET A O 1
ATOM 1056 N N . GLU A 1 135 ? -15.734 8.164 4.312 1 95.12 135 GLU A N 1
ATOM 1057 C CA . GLU A 1 135 ? -16.641 9.312 4.336 1 95.12 135 GLU A CA 1
ATOM 1058 C C . GLU A 1 135 ? -15.867 10.609 4.547 1 95.12 135 GLU A C 1
ATOM 1060 O O . GLU A 1 135 ? -14.797 10.617 5.164 1 95.12 135 GLU A O 1
ATOM 1065 N N . PRO A 1 136 ? -16.422 11.664 4.012 1 96.06 136 PRO A N 1
ATOM 1066 C CA . PRO A 1 136 ? -15.781 12.961 4.266 1 96.06 136 PRO A CA 1
ATOM 1067 C C . PRO A 1 136 ? -15.688 13.281 5.754 1 96.06 136 PRO A C 1
ATOM 1069 O O . PRO A 1 136 ? -16.594 12.945 6.523 1 96.06 136 PRO A O 1
ATOM 1072 N N . VAL A 1 137 ? -14.648 13.875 6.086 1 96.94 137 VAL A N 1
ATOM 1073 C CA . VAL A 1 137 ? -14.414 14.273 7.469 1 96.94 137 VAL A CA 1
ATOM 1074 C C . VAL A 1 137 ? -14.594 15.781 7.605 1 96.94 137 VAL A C 1
ATOM 1076 O O . VAL A 1 137 ? -14.031 16.562 6.828 1 96.94 137 VAL A O 1
ATOM 1079 N N . ASN A 1 138 ? -15.359 16.25 8.578 1 97.81 138 ASN A N 1
ATOM 1080 C CA . ASN A 1 138 ? -15.469 17.656 8.93 1 97.81 138 ASN A CA 1
ATOM 1081 C C . ASN A 1 138 ? -14.422 18.062 9.969 1 97.81 138 ASN A C 1
ATOM 1083 O O . ASN A 1 138 ? -14.695 18.062 11.172 1 97.81 138 ASN A O 1
ATOM 1087 N N . PHE A 1 139 ? -13.352 18.469 9.5 1 98.25 139 PHE A N 1
ATOM 1088 C CA . PHE A 1 139 ? -12.227 18.75 10.383 1 98.25 139 PHE A CA 1
ATOM 1089 C C . PHE A 1 139 ? -12.508 19.953 11.273 1 98.25 139 PHE A C 1
ATOM 1091 O O . PHE A 1 139 ? -12 20.047 12.391 1 98.25 139 PHE A O 1
ATOM 1098 N N . MET A 1 140 ? -13.273 20.875 10.797 1 97.75 140 MET A N 1
ATOM 1099 C CA . MET A 1 140 ? -13.664 22.016 11.625 1 97.75 140 MET A CA 1
ATOM 1100 C C . MET A 1 140 ? -14.461 21.547 12.836 1 97.75 140 MET A C 1
ATOM 1102 O O . MET A 1 140 ? -14.203 22 13.961 1 97.75 140 MET A O 1
ATOM 1106 N N . ALA A 1 141 ? -15.375 20.703 12.609 1 96.88 141 ALA A N 1
ATOM 1107 C CA . ALA A 1 141 ? -16.172 20.156 13.703 1 96.88 141 ALA A CA 1
ATOM 1108 C C . ALA A 1 141 ? -15.305 19.422 14.711 1 96.88 141 ALA A C 1
ATOM 1110 O O . ALA A 1 141 ? -15.492 19.547 15.922 1 96.88 141 ALA A O 1
ATOM 1111 N N . LEU A 1 142 ? -14.406 18.609 14.188 1 95.06 142 LEU A N 1
ATOM 1112 C CA . LEU A 1 142 ? -13.492 17.891 15.062 1 95.06 142 LEU A CA 1
ATOM 1113 C C . LEU A 1 142 ? -12.664 18.859 15.898 1 95.06 142 LEU A C 1
ATOM 1115 O O . LEU A 1 142 ? -12.477 18.656 17.094 1 95.06 142 LEU A O 1
ATOM 1119 N N . PHE A 1 143 ? -12.172 19.906 15.32 1 95.94 143 PHE A N 1
ATOM 1120 C CA . PHE A 1 143 ? -11.344 20.922 15.977 1 95.94 143 PHE A CA 1
ATOM 1121 C C . PHE A 1 143 ? -12.117 21.609 17.094 1 95.94 143 PHE A C 1
ATOM 1123 O O . PHE A 1 143 ? -11.609 21.75 18.203 1 95.94 143 PHE A O 1
ATOM 1130 N N . GLN A 1 144 ? -13.312 21.969 16.781 1 94.75 144 GLN A N 1
ATOM 1131 C CA . GLN A 1 144 ? -14.156 22.641 17.75 1 94.75 144 GLN A CA 1
ATOM 1132 C C . GLN A 1 144 ? -14.484 21.734 18.938 1 94.75 144 GLN A C 1
ATOM 1134 O O . GLN A 1 144 ? -14.523 22.188 20.078 1 94.75 144 GLN A O 1
ATOM 1139 N N . GLY A 1 145 ? -14.773 20.484 18.625 1 91.81 145 GLY A N 1
ATOM 1140 C CA . GLY A 1 145 ? -15.023 19.531 19.703 1 91.81 145 GLY A CA 1
ATOM 1141 C C . GLY A 1 145 ? -13.844 19.359 20.625 1 91.81 145 GLY A C 1
ATOM 1142 O O . GLY A 1 145 ? -14.016 19.281 21.844 1 91.81 145 GLY A O 1
ATOM 1143 N N . ALA A 1 146 ? -12.711 19.344 20.094 1 87.31 146 ALA A N 1
ATOM 1144 C CA . ALA A 1 146 ? -11.492 19.172 20.891 1 87.31 146 ALA A CA 1
ATOM 1145 C C . ALA A 1 146 ? -11.25 20.406 21.766 1 87.31 146 ALA A C 1
ATOM 1147 O O . ALA A 1 146 ? -10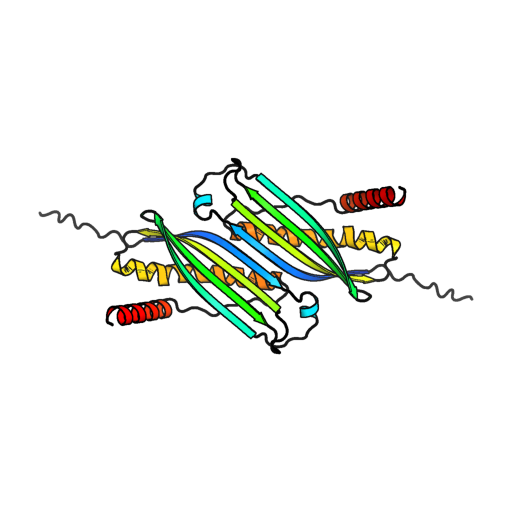.828 20.266 22.922 1 87.31 146 ALA A O 1
ATOM 1148 N N . LYS A 1 147 ? -11.445 21.578 21.219 1 88.06 147 LYS A N 1
ATOM 1149 C CA . LYS A 1 147 ? -11.25 22.828 21.953 1 88.06 147 LYS A CA 1
ATOM 1150 C C . LYS A 1 147 ? -12.219 22.922 23.125 1 88.06 147 LYS A C 1
ATOM 1152 O O . LYS A 1 147 ? -11.852 23.406 24.203 1 88.06 147 LYS A O 1
ATOM 1157 N N . LYS A 1 148 ? -13.43 22.5 22.859 1 88.69 148 LYS A N 1
ATOM 1158 C CA . LYS A 1 148 ? -14.438 22.531 23.906 1 88.69 148 LYS A CA 1
ATOM 1159 C C . LYS A 1 148 ? -14.062 21.594 25.047 1 88.69 148 LYS A C 1
ATOM 1161 O O . LYS A 1 148 ? -14.219 21.938 26.219 1 88.69 148 LYS A O 1
ATOM 1166 N N . GLN A 1 149 ? -13.562 20.484 24.734 1 85.38 149 GLN A N 1
ATOM 1167 C CA . GLN A 1 149 ? -13.164 19.516 25.734 1 85.38 149 GLN A CA 1
ATOM 1168 C C . GLN A 1 149 ? -11.953 20.016 26.531 1 85.38 149 GLN A C 1
ATOM 1170 O O . GLN A 1 149 ? -11.875 19.797 27.75 1 85.38 149 GLN A O 1
ATOM 1175 N N . GLU A 1 150 ? -11.055 20.688 25.875 1 82.31 150 GLU A N 1
ATOM 1176 C CA . GLU A 1 150 ? -9.875 21.234 26.531 1 82.31 150 GLU A CA 1
ATOM 1177 C C . GLU A 1 150 ? -10.25 22.359 27.5 1 82.31 150 GLU A C 1
ATOM 1179 O O . GLU A 1 150 ? -9.672 22.469 28.578 1 82.31 150 GLU A O 1
ATOM 1184 N N . GLN A 1 151 ? -11.18 23.188 27.062 1 82.38 151 GLN A N 1
ATOM 1185 C CA . GLN A 1 151 ? -11.617 24.297 27.906 1 82.38 151 GLN A CA 1
ATOM 1186 C C . GLN A 1 151 ? -12.375 23.797 29.141 1 82.38 151 GLN A C 1
ATOM 1188 O O . GLN A 1 151 ? -12.227 24.344 30.234 1 82.38 151 GLN A O 1
ATOM 1193 N N . GLU A 1 152 ? -13.102 22.734 28.938 1 82.19 152 GLU A N 1
ATOM 1194 C CA . GLU A 1 152 ? -13.844 22.156 30.062 1 82.19 152 GLU A CA 1
ATOM 1195 C C . GLU A 1 152 ? -12.898 21.484 31.062 1 82.19 152 GLU A C 1
ATOM 1197 O O . GLU A 1 152 ? -13.141 21.516 32.281 1 82.19 152 GLU A O 1
ATOM 1202 N N . GLN A 1 153 ? -11.883 20.953 30.609 1 76.69 153 GLN A N 1
ATOM 1203 C CA . GLN A 1 153 ? -10.93 20.297 31.5 1 76.69 153 GLN A CA 1
ATOM 1204 C C . GLN A 1 153 ? -10.086 21.328 32.25 1 76.69 153 GLN A C 1
ATOM 1206 O O . GLN A 1 153 ? -9.688 21.094 33.375 1 76.69 153 GLN A O 1
ATOM 1211 N N . THR A 1 154 ? -9.742 22.422 31.641 1 69.75 154 THR A N 1
ATOM 1212 C CA . THR A 1 154 ? -8.969 23.469 32.312 1 69.75 154 THR A CA 1
ATOM 1213 C C . THR A 1 154 ? -9.844 24.234 33.281 1 69.75 154 THR A C 1
ATOM 1215 O O . THR A 1 154 ? -9.344 24.781 34.281 1 69.75 154 THR A O 1
ATOM 1218 N N . ALA A 1 155 ? -11.062 24.297 33 1 72.06 155 ALA A N 1
ATOM 1219 C CA . ALA A 1 155 ? -11.961 25.016 33.906 1 72.06 155 ALA A CA 1
ATOM 1220 C C . ALA A 1 155 ? -12.281 24.172 35.125 1 72.06 155 ALA A C 1
ATOM 1222 O O . ALA A 1 155 ? -12.617 24.719 36.188 1 72.06 155 ALA A O 1
ATOM 1223 N N . ASN A 1 156 ? -12.164 22.875 35.094 1 60.47 156 ASN A N 1
ATOM 1224 C CA . ASN A 1 156 ? -12.367 22.062 36.281 1 60.47 156 ASN A CA 1
ATOM 1225 C C . ASN A 1 156 ? -11.047 21.781 37 1 60.47 156 ASN A C 1
ATOM 1227 O O . ASN A 1 156 ? -10.102 21.266 36.375 1 60.47 156 ASN A O 1
ATOM 1231 N N . MET B 1 1 ? -16.016 -48.812 -40.844 1 38.28 1 MET B N 1
ATOM 1232 C CA . MET B 1 1 ? -15.125 -47.656 -40.75 1 38.28 1 MET B CA 1
ATOM 1233 C C . MET B 1 1 ? -14.93 -47.25 -39.281 1 38.28 1 MET B C 1
ATOM 1235 O O . MET B 1 1 ? -15.906 -47.062 -38.562 1 38.28 1 MET B O 1
ATOM 1239 N N . ALA B 1 2 ? -13.867 -47.688 -38.594 1 43.5 2 ALA B N 1
ATOM 1240 C CA . ALA B 1 2 ? -13.477 -47.5 -37.188 1 43.5 2 ALA B CA 1
ATOM 1241 C C . ALA B 1 2 ? -13.508 -46.031 -36.812 1 43.5 2 ALA B C 1
ATOM 1243 O O . ALA B 1 2 ? -12.805 -45.188 -37.406 1 43.5 2 ALA B O 1
ATOM 1244 N N . GLU B 1 3 ? -14.594 -45.344 -36.594 1 42.66 3 GLU B N 1
ATOM 1245 C CA . GLU B 1 3 ? -14.609 -44.031 -35.938 1 42.66 3 GLU B CA 1
ATOM 1246 C C . GLU B 1 3 ? -13.594 -43.969 -34.812 1 42.66 3 GLU B C 1
ATOM 1248 O O . GLU B 1 3 ? -13.773 -44.625 -33.781 1 42.66 3 GLU B O 1
ATOM 1253 N N . THR B 1 4 ? -12.273 -44.125 -35.156 1 37.44 4 THR B N 1
ATOM 1254 C CA . THR B 1 4 ? -11.289 -43.781 -34.125 1 37.44 4 THR B CA 1
ATOM 1255 C C . THR B 1 4 ? -11.727 -42.562 -33.344 1 37.44 4 THR B C 1
ATOM 1257 O O . THR B 1 4 ? -11.883 -41.469 -33.906 1 37.44 4 THR B O 1
ATOM 1260 N N . ASN B 1 5 ? -12.766 -42.594 -32.5 1 41.59 5 ASN B N 1
ATOM 1261 C CA . ASN B 1 5 ? -12.969 -41.594 -31.453 1 41.59 5 ASN B CA 1
ATOM 1262 C C . ASN B 1 5 ? -11.648 -40.938 -31.031 1 41.59 5 ASN B C 1
ATOM 1264 O O . ASN B 1 5 ? -10.875 -41.531 -30.281 1 41.59 5 ASN B O 1
ATOM 1268 N N . GLU B 1 6 ? -10.797 -40.469 -31.953 1 40.84 6 GLU B N 1
ATOM 1269 C CA . GLU B 1 6 ? -9.633 -39.688 -31.562 1 40.84 6 GLU B CA 1
ATOM 1270 C C . GLU B 1 6 ? -9.922 -38.844 -30.312 1 40.84 6 GLU B C 1
ATOM 1272 O O . GLU B 1 6 ? -10.82 -38 -30.328 1 40.84 6 GLU B O 1
ATOM 1277 N N . LYS B 1 7 ? -10.016 -39.344 -29.156 1 45.31 7 LYS B N 1
ATOM 1278 C CA . LYS B 1 7 ? -9.914 -38.562 -27.938 1 45.31 7 LYS B CA 1
ATOM 1279 C C . LYS B 1 7 ? -9.164 -37.25 -28.188 1 45.31 7 LYS B C 1
ATOM 1281 O O . LYS B 1 7 ? -7.945 -37.25 -28.344 1 45.31 7 LYS B O 1
ATOM 1286 N N . GLN B 1 8 ? -9.469 -36.344 -29.047 1 47.16 8 GLN B N 1
ATOM 1287 C CA . GLN B 1 8 ? -8.906 -35 -29.266 1 47.16 8 GLN B CA 1
ATOM 1288 C C . GLN B 1 8 ? -8.352 -34.406 -27.969 1 47.16 8 GLN B C 1
ATOM 1290 O O . GLN B 1 8 ? -9.078 -34.25 -26.984 1 47.16 8 GLN B O 1
ATOM 1295 N N . ALA B 1 9 ? -7.141 -34.688 -27.578 1 55.03 9 ALA B N 1
ATOM 1296 C CA . ALA B 1 9 ? -6.383 -34.188 -26.422 1 55.03 9 ALA B CA 1
ATOM 1297 C C . ALA B 1 9 ? -6.766 -32.75 -26.078 1 55.03 9 ALA B C 1
ATOM 1299 O O . ALA B 1 9 ? -6.73 -31.875 -26.938 1 55.03 9 ALA B O 1
ATOM 1300 N N . ALA B 1 10 ? -7.645 -32.438 -25.219 1 71.12 10 ALA B N 1
ATOM 1301 C CA . ALA B 1 10 ? -8.102 -31.125 -24.797 1 71.12 10 ALA B CA 1
ATOM 1302 C C . ALA B 1 10 ? -6.938 -30.141 -24.688 1 71.12 10 ALA B C 1
ATOM 1304 O O . ALA B 1 10 ? -5.855 -30.516 -24.219 1 71.12 10 ALA B O 1
ATOM 1305 N N . HIS B 1 11 ? -6.809 -29.078 -25.5 1 83.31 11 HIS B N 1
ATOM 1306 C CA . HIS B 1 11 ? -5.805 -28.016 -25.516 1 83.31 11 HIS B CA 1
ATOM 1307 C C . HIS B 1 11 ? -5.578 -27.453 -24.109 1 83.31 11 HIS B C 1
ATOM 1309 O O . HIS B 1 11 ? -6.531 -27.266 -23.359 1 83.31 11 HIS B O 1
ATOM 1315 N N . PRO B 1 12 ? -4.266 -27.469 -23.688 1 86.44 12 PRO B N 1
ATOM 1316 C CA . PRO B 1 12 ? -3.963 -26.844 -22.406 1 86.44 12 PRO B CA 1
ATOM 1317 C C . PRO B 1 12 ? -4.57 -25.453 -22.266 1 86.44 12 PRO B C 1
ATOM 1319 O O . PRO B 1 12 ? -4.594 -24.688 -23.234 1 86.44 12 PRO B O 1
ATOM 1322 N N . GLU B 1 13 ? -5.215 -25.281 -21.203 1 89.5 13 GLU B N 1
ATOM 1323 C CA . GLU B 1 13 ? -5.809 -23.984 -20.906 1 89.5 13 GLU B CA 1
ATOM 1324 C C . GLU B 1 13 ? -5.328 -23.453 -19.562 1 89.5 13 GLU B C 1
ATOM 1326 O O . GLU B 1 13 ? -5.234 -24.203 -18.578 1 89.5 13 GLU B O 1
ATOM 1331 N N . PHE B 1 14 ? -4.816 -22.219 -19.562 1 89.75 14 PHE B N 1
ATOM 1332 C CA . PHE B 1 14 ? -4.477 -21.578 -18.297 1 89.75 14 PHE B CA 1
ATOM 1333 C C . PHE B 1 14 ? -4.754 -20.078 -18.359 1 89.75 14 PHE B C 1
ATOM 1335 O O . PHE B 1 14 ? -4.402 -19.422 -19.344 1 89.75 14 PHE B O 1
ATOM 1342 N N . ARG B 1 15 ? -5.469 -19.594 -17.422 1 94.94 15 ARG B N 1
ATOM 1343 C CA . ARG B 1 15 ? -5.82 -18.172 -17.375 1 94.94 15 ARG B CA 1
ATOM 1344 C C . ARG B 1 15 ? -5.766 -17.656 -15.953 1 94.94 15 ARG B C 1
ATOM 1346 O O . ARG B 1 15 ? -6.062 -18.375 -15 1 94.94 15 ARG B O 1
ATOM 1353 N N . MET B 1 16 ? -5.414 -16.422 -15.781 1 97.31 16 MET B N 1
ATOM 1354 C CA . MET B 1 16 ? -5.457 -15.734 -14.492 1 97.31 16 MET B CA 1
ATOM 1355 C C . MET B 1 16 ? -6.875 -15.297 -14.148 1 97.31 16 MET B C 1
ATOM 1357 O O . MET B 1 16 ? -7.488 -14.531 -14.898 1 97.31 16 MET B O 1
ATOM 1361 N N . GLN B 1 17 ? -7.383 -15.727 -13.109 1 96.06 17 GLN B N 1
ATOM 1362 C CA . GLN B 1 17 ? -8.789 -15.484 -12.797 1 96.06 17 GLN B CA 1
ATOM 1363 C C . GLN B 1 17 ? -8.945 -14.266 -11.891 1 96.06 17 GLN B C 1
ATOM 1365 O O . GLN B 1 17 ? -9.844 -13.445 -12.094 1 96.06 17 GLN B O 1
ATOM 1370 N N . LYS B 1 18 ? -8.125 -14.227 -10.875 1 97 18 LYS B N 1
ATOM 1371 C CA . LYS B 1 18 ? -8.211 -13.117 -9.938 1 97 18 LYS B CA 1
ATOM 1372 C C . LYS B 1 18 ? -6.848 -12.797 -9.328 1 97 18 LYS B C 1
ATOM 1374 O O . LYS B 1 18 ? -6.094 -13.711 -8.977 1 97 18 LYS B O 1
ATOM 1379 N N . MET B 1 19 ? -6.539 -11.586 -9.227 1 98.31 19 MET B N 1
ATOM 1380 C CA . MET B 1 19 ? -5.316 -11.125 -8.586 1 98.31 19 MET B CA 1
ATOM 1381 C C . MET B 1 19 ? -5.633 -10.344 -7.316 1 98.31 19 MET B C 1
ATOM 1383 O O . MET B 1 19 ? -6.621 -9.609 -7.262 1 98.31 19 MET B O 1
ATOM 1387 N N . TYR B 1 20 ? -4.762 -10.414 -6.293 1 98.69 20 TYR B N 1
ATOM 1388 C CA . TYR B 1 20 ? -5 -9.68 -5.051 1 98.69 20 TYR B CA 1
ATOM 1389 C C . TYR B 1 20 ? -3.74 -9.633 -4.195 1 98.69 20 TYR B C 1
ATOM 1391 O O . TYR B 1 20 ? -2.891 -10.523 -4.277 1 98.69 20 TYR B O 1
ATOM 1399 N N . THR B 1 21 ? -3.66 -8.57 -3.41 1 98.88 21 THR B N 1
ATOM 1400 C CA . THR B 1 21 ? -2.617 -8.453 -2.396 1 98.88 21 THR B CA 1
ATOM 1401 C C . THR B 1 21 ? -3.055 -9.125 -1.096 1 98.88 21 THR B C 1
ATOM 1403 O O . THR B 1 21 ? -4.129 -8.828 -0.571 1 98.88 21 THR B O 1
ATOM 1406 N N . LYS B 1 22 ? -2.273 -10.016 -0.611 1 98.5 22 LYS B N 1
ATOM 1407 C CA . LYS B 1 22 ? -2.578 -10.695 0.645 1 98.5 22 LYS B CA 1
ATOM 1408 C C . LYS B 1 22 ? -1.997 -9.938 1.835 1 98.5 22 LYS B C 1
ATOM 1410 O O . LYS B 1 22 ? -2.545 -9.984 2.938 1 98.5 22 LYS B O 1
ATOM 1415 N N . ASP B 1 23 ? -0.891 -9.336 1.638 1 98.81 23 ASP B N 1
ATOM 1416 C CA . ASP B 1 23 ? -0.161 -8.578 2.654 1 98.81 23 ASP B CA 1
ATOM 1417 C C . ASP B 1 23 ? 0.674 -7.469 2.02 1 98.81 23 ASP B C 1
ATOM 1419 O O . ASP B 1 23 ? 1.312 -7.676 0.987 1 98.81 23 ASP B O 1
ATOM 1423 N N . LEU B 1 24 ? 0.641 -6.316 2.576 1 98.88 24 LEU B N 1
ATOM 1424 C CA . LEU B 1 24 ? 1.446 -5.176 2.156 1 98.88 24 LEU B CA 1
ATOM 1425 C C . LEU B 1 24 ? 1.918 -4.371 3.361 1 98.88 24 LEU B C 1
ATOM 1427 O O . LEU B 1 24 ? 1.112 -3.996 4.219 1 98.88 24 LEU B O 1
ATOM 1431 N N . SER B 1 25 ? 3.166 -4.18 3.502 1 98.88 25 SER B N 1
ATOM 1432 C CA . SER B 1 25 ? 3.752 -3.336 4.539 1 98.88 25 SER B CA 1
ATOM 1433 C C . SER B 1 25 ? 4.777 -2.371 3.949 1 98.88 25 SER B C 1
ATOM 1435 O O . SER B 1 25 ? 5.672 -2.785 3.209 1 98.88 25 SER B O 1
ATOM 1437 N N . PHE B 1 26 ? 4.688 -1.169 4.203 1 98.88 26 PHE B N 1
ATOM 1438 C CA . PHE B 1 26 ? 5.641 -0.121 3.855 1 98.88 26 PHE B CA 1
ATOM 1439 C C . PHE B 1 26 ? 5.965 0.741 5.07 1 98.88 26 PHE B C 1
ATOM 1441 O O . PHE B 1 26 ? 5.059 1.172 5.789 1 98.88 26 PHE B O 1
ATOM 1448 N N . GLU B 1 27 ? 7.172 0.945 5.262 1 98.62 27 GLU B N 1
ATOM 1449 C CA . GLU B 1 27 ? 7.605 1.779 6.375 1 98.62 27 GLU B CA 1
ATOM 1450 C C . GLU B 1 27 ? 8.758 2.691 5.965 1 98.62 27 GLU B C 1
ATOM 1452 O O . GLU B 1 27 ? 9.727 2.24 5.348 1 98.62 27 GLU B O 1
ATOM 1457 N N . SER B 1 28 ? 8.633 3.895 6.215 1 97.25 28 SER B N 1
ATOM 1458 C CA . SER B 1 28 ? 9.727 4.863 6.117 1 97.25 28 SER B CA 1
ATOM 1459 C C . SER B 1 28 ? 10.07 5.441 7.48 1 97.25 28 SER B C 1
ATOM 1461 O O . SER B 1 28 ? 9.625 6.535 7.832 1 97.25 28 SER B O 1
ATOM 1463 N N . PRO B 1 29 ? 10.961 4.801 8.148 1 95.62 29 PRO B N 1
ATOM 1464 C CA . PRO B 1 29 ? 11.18 5.137 9.555 1 95.62 29 PRO B CA 1
ATOM 1465 C C . PRO B 1 29 ? 11.82 6.512 9.742 1 95.62 29 PRO B C 1
ATOM 1467 O O . PRO B 1 29 ? 11.664 7.125 10.805 1 95.62 29 PRO B O 1
ATOM 1470 N N . SER B 1 30 ? 12.469 7.047 8.797 1 92 30 SER B N 1
ATOM 1471 C CA . SER B 1 30 ? 13.219 8.289 8.969 1 92 30 SER B CA 1
ATOM 1472 C C . SER B 1 30 ? 12.492 9.469 8.32 1 92 30 SER B C 1
ATOM 1474 O O . SER B 1 30 ? 13.07 10.539 8.156 1 92 30 SER B O 1
ATOM 1476 N N . ALA B 1 31 ? 11.344 9.242 7.836 1 93.56 31 ALA B N 1
ATOM 1477 C CA . ALA B 1 31 ? 10.578 10.344 7.262 1 93.56 31 ALA B CA 1
ATOM 1478 C C . ALA B 1 31 ? 10.109 11.312 8.344 1 93.56 31 ALA B C 1
ATOM 1480 O O . ALA B 1 31 ? 9.703 10.891 9.43 1 93.56 31 ALA B O 1
ATOM 1481 N N . PRO B 1 32 ? 10.141 12.617 8.195 1 94.69 32 PRO B N 1
ATOM 1482 C CA . PRO B 1 32 ? 10.453 13.336 6.953 1 94.69 32 PRO B CA 1
ATOM 1483 C C . PRO B 1 32 ? 11.93 13.672 6.816 1 94.69 32 PRO B C 1
ATOM 1485 O O . PRO B 1 32 ? 12.352 14.219 5.793 1 94.69 32 PRO B O 1
ATOM 1488 N N . ALA B 1 33 ? 12.742 13.344 7.766 1 91.25 33 ALA B N 1
ATOM 1489 C CA . ALA B 1 33 ? 14.148 13.734 7.777 1 91.25 33 ALA B CA 1
ATOM 1490 C C . ALA B 1 33 ? 14.891 13.148 6.574 1 91.25 33 ALA B C 1
ATOM 1492 O O . ALA B 1 33 ? 15.844 13.75 6.074 1 91.25 33 ALA B O 1
ATOM 1493 N N . VAL B 1 34 ? 14.445 12.078 6.078 1 89.94 34 VAL B N 1
ATOM 1494 C CA . VAL B 1 34 ? 15.102 11.359 4.992 1 89.94 34 VAL B CA 1
ATOM 1495 C C . VAL B 1 34 ? 15.023 12.18 3.707 1 89.94 34 VAL B C 1
ATOM 1497 O O . VAL B 1 34 ? 15.828 11.984 2.791 1 89.94 34 VAL B O 1
ATOM 1500 N N . PHE B 1 35 ? 14.078 13.023 3.641 1 90.19 35 PHE B N 1
ATOM 1501 C CA . PHE B 1 35 ? 13.891 13.797 2.42 1 90.19 35 PHE B CA 1
ATOM 1502 C C . PHE B 1 35 ? 14.82 15 2.391 1 90.19 35 PHE B C 1
ATOM 1504 O O . PHE B 1 35 ? 14.961 15.664 1.359 1 90.19 35 PHE B O 1
ATOM 1511 N N . LEU B 1 36 ? 15.359 15.344 3.518 1 82.06 36 LEU B N 1
ATOM 1512 C CA . LEU B 1 36 ? 16.281 16.484 3.609 1 82.06 36 LEU B CA 1
ATOM 1513 C C . LEU B 1 36 ? 17.688 16.078 3.195 1 82.06 36 LEU B C 1
ATOM 1515 O O . LEU B 1 36 ? 18.516 16.922 2.863 1 82.06 36 LEU B O 1
ATOM 1519 N N . ASP B 1 37 ? 17.891 14.758 3.312 1 74.5 37 ASP B N 1
ATOM 1520 C CA . ASP B 1 37 ? 19.234 14.258 3.07 1 74.5 37 ASP B CA 1
ATOM 1521 C C . ASP B 1 37 ? 19.484 14.008 1.582 1 74.5 37 ASP B C 1
ATOM 1523 O O . ASP B 1 37 ? 18.562 13.625 0.857 1 74.5 37 ASP B O 1
ATOM 1527 N N . GLY B 1 38 ? 20.141 14.852 0.814 1 62.28 38 GLY B N 1
ATOM 1528 C CA . GLY B 1 38 ? 20.484 14.828 -0.599 1 62.28 38 GLY B CA 1
ATOM 1529 C C . GLY B 1 38 ? 20.625 13.43 -1.156 1 62.28 38 GLY B C 1
ATOM 1530 O O . GLY B 1 38 ? 20.547 12.445 -0.414 1 62.28 38 GLY B O 1
ATOM 1531 N N . GLY B 1 39 ? 20.766 13.195 -2.568 1 60.59 39 GLY B N 1
ATOM 1532 C CA . GLY B 1 39 ? 20.531 12.289 -3.689 1 60.59 39 GLY B CA 1
ATOM 1533 C C . GLY B 1 39 ? 21.5 11.117 -3.719 1 60.59 39 GLY B C 1
ATOM 1534 O O . GLY B 1 39 ? 22.031 10.781 -4.773 1 60.59 39 GLY B O 1
ATOM 1535 N N . SER B 1 40 ? 22.016 10.68 -2.539 1 64.81 40 SER B N 1
ATOM 1536 C CA . SER B 1 40 ? 22.891 9.57 -2.891 1 64.81 40 SER B CA 1
ATOM 1537 C C . SER B 1 40 ? 22.094 8.391 -3.439 1 64.81 40 SER B C 1
ATOM 1539 O O . SER B 1 40 ? 20.891 8.273 -3.201 1 64.81 40 SER B O 1
ATOM 1541 N N . GLU B 1 41 ? 22.734 7.699 -4.328 1 79.25 41 GLU B N 1
ATOM 1542 C CA . GLU B 1 41 ? 22.156 6.508 -4.945 1 79.25 41 GLU B CA 1
ATOM 1543 C C . GLU B 1 41 ? 21.797 5.465 -3.895 1 79.25 41 GLU B C 1
ATOM 1545 O O . GLU B 1 41 ? 22.672 4.957 -3.186 1 79.25 41 GLU B O 1
ATOM 1550 N N . PRO B 1 42 ? 20.625 5.137 -3.646 1 87.5 42 PRO B N 1
ATOM 1551 C CA . PRO B 1 42 ? 20.219 4.207 -2.592 1 87.5 42 PRO B CA 1
ATOM 1552 C C . PRO B 1 42 ? 20.703 2.779 -2.848 1 87.5 42 PRO B C 1
ATOM 1554 O O . PRO B 1 42 ? 20.969 2.408 -3.994 1 87.5 42 PRO B O 1
ATOM 1557 N N . LYS B 1 43 ? 20.984 2.053 -1.825 1 91.81 43 LYS B N 1
ATOM 1558 C CA . LYS B 1 43 ? 21.25 0.619 -1.857 1 91.81 43 LYS B CA 1
ATOM 1559 C C . LYS B 1 43 ? 19.984 -0.189 -1.609 1 91.81 43 LYS B C 1
ATOM 1561 O O . LYS B 1 43 ? 19.172 0.161 -0.744 1 91.81 43 LYS B O 1
ATOM 1566 N N . VAL B 1 44 ? 19.891 -1.276 -2.369 1 94.12 44 VAL B N 1
ATOM 1567 C CA . VAL B 1 44 ? 18.672 -2.076 -2.273 1 94.12 44 VAL B CA 1
ATOM 1568 C C . VAL B 1 44 ? 19.016 -3.51 -1.887 1 94.12 44 VAL B C 1
ATOM 1570 O O . VAL B 1 44 ? 19.875 -4.141 -2.52 1 94.12 44 VAL B O 1
ATOM 1573 N N . GLU B 1 45 ? 18.484 -3.996 -0.822 1 95.38 45 GLU B N 1
ATOM 1574 C CA . GLU B 1 45 ? 18.422 -5.418 -0.5 1 95.38 45 GLU B CA 1
ATOM 1575 C C . GLU B 1 45 ? 17.047 -6 -0.804 1 95.38 45 GLU B C 1
ATOM 1577 O O . GLU B 1 45 ? 16.031 -5.539 -0.261 1 95.38 45 GLU B O 1
ATOM 1582 N N . LEU B 1 46 ? 17 -7.012 -1.638 1 96.62 46 LEU B N 1
ATOM 1583 C CA . LEU B 1 46 ? 15.727 -7.539 -2.115 1 96.62 46 LEU B CA 1
ATOM 1584 C C . LEU B 1 46 ? 15.719 -9.062 -2.074 1 96.62 46 LEU B C 1
ATOM 1586 O O . LEU B 1 46 ? 16.703 -9.703 -2.447 1 96.62 46 LEU B O 1
ATOM 1590 N N . ASN B 1 47 ? 14.672 -9.594 -1.55 1 97.56 47 ASN B N 1
ATOM 1591 C CA . ASN B 1 47 ? 14.391 -11.023 -1.592 1 97.56 47 ASN B CA 1
ATOM 1592 C C . ASN B 1 47 ? 13.023 -11.305 -2.207 1 97.56 47 ASN B C 1
ATOM 1594 O O . ASN B 1 47 ? 12.055 -10.602 -1.925 1 97.56 47 ASN B O 1
ATOM 1598 N N . LEU B 1 48 ? 12.992 -12.25 -3.053 1 97.62 48 LEU B N 1
ATOM 1599 C CA . LEU B 1 48 ? 11.758 -12.688 -3.701 1 97.62 48 LEU B CA 1
ATOM 1600 C C . LEU B 1 48 ? 11.531 -14.18 -3.5 1 97.62 48 LEU B C 1
ATOM 1602 O O . LEU B 1 48 ? 12.453 -14.984 -3.699 1 97.62 48 LEU B O 1
ATOM 1606 N N . GLN B 1 49 ? 10.367 -14.508 -3.098 1 97.62 49 GLN B N 1
ATOM 1607 C CA . GLN B 1 49 ? 9.969 -15.906 -2.93 1 97.62 49 GLN B CA 1
ATOM 1608 C C . GLN B 1 49 ? 8.719 -16.219 -3.744 1 97.62 49 GLN B C 1
ATOM 1610 O O . GLN B 1 49 ? 7.781 -15.422 -3.785 1 97.62 49 GLN B O 1
ATOM 1615 N N . LEU B 1 50 ? 8.742 -17.328 -4.363 1 97.81 50 LEU B N 1
ATOM 1616 C CA . LEU B 1 50 ? 7.617 -17.812 -5.148 1 97.81 50 LEU B CA 1
ATOM 1617 C C . LEU B 1 50 ? 6.918 -18.969 -4.426 1 97.81 50 LEU B C 1
ATOM 1619 O O . LEU B 1 50 ? 7.574 -19.906 -3.965 1 97.81 50 LEU B O 1
ATOM 1623 N N . ASN B 1 51 ? 5.652 -18.844 -4.344 1 97.94 51 ASN B N 1
ATOM 1624 C CA . ASN B 1 51 ? 4.852 -19.906 -3.73 1 97.94 51 ASN B CA 1
ATOM 1625 C C . ASN B 1 51 ? 3.68 -20.312 -4.621 1 97.94 51 ASN B C 1
ATOM 1627 O O . ASN B 1 51 ? 3.236 -19.531 -5.465 1 97.94 51 ASN B O 1
ATOM 1631 N N . ASN B 1 52 ? 3.268 -21.5 -4.469 1 97.44 52 ASN B N 1
ATOM 1632 C CA . ASN B 1 52 ? 2.039 -21.938 -5.121 1 97.44 52 ASN B CA 1
ATOM 1633 C C . ASN B 1 52 ? 1.329 -23.016 -4.301 1 97.44 52 ASN B C 1
ATOM 1635 O O . ASN B 1 52 ? 1.961 -23.719 -3.512 1 97.44 52 ASN B O 1
ATOM 1639 N N . LYS B 1 53 ? 0.079 -23.062 -4.441 1 96.88 53 LYS B N 1
ATOM 1640 C CA . LYS B 1 53 ? -0.731 -24.062 -3.758 1 96.88 53 LYS B CA 1
ATOM 1641 C C . LYS B 1 53 ? -2.012 -24.359 -4.535 1 96.88 53 LYS B C 1
ATOM 1643 O O . LYS B 1 53 ? -2.57 -23.469 -5.18 1 96.88 53 LYS B O 1
ATOM 1648 N N . LYS B 1 54 ? -2.424 -25.578 -4.43 1 96.38 54 LYS B N 1
ATOM 1649 C CA . LYS B 1 54 ? -3.689 -25.969 -5.051 1 96.38 54 LYS B CA 1
ATOM 1650 C C . LYS B 1 54 ? -4.875 -25.422 -4.254 1 96.38 54 LYS B C 1
ATOM 1652 O O . LYS B 1 54 ? -4.906 -25.531 -3.025 1 96.38 54 LYS B O 1
ATOM 1657 N N . VAL B 1 55 ? -5.805 -24.812 -4.91 1 95.81 55 VAL B N 1
ATOM 1658 C CA . VAL B 1 55 ? -7.02 -24.281 -4.293 1 95.81 55 VAL B CA 1
ATOM 1659 C C . VAL B 1 55 ? -8.156 -25.281 -4.457 1 95.81 55 VAL B C 1
ATOM 1661 O O . VAL B 1 55 ? -8.898 -25.547 -3.51 1 95.81 55 VAL B O 1
ATOM 1664 N N . ASP B 1 56 ? -8.352 -25.766 -5.594 1 94.69 56 ASP B N 1
ATOM 1665 C CA . ASP B 1 56 ? -9.273 -26.859 -5.922 1 94.69 56 ASP B CA 1
ATOM 1666 C C . ASP B 1 56 ? -8.82 -27.594 -7.176 1 94.69 56 ASP B C 1
ATOM 1668 O O . ASP B 1 56 ? -7.68 -27.453 -7.613 1 94.69 56 ASP B O 1
ATOM 1672 N N . ASP B 1 57 ? -9.547 -28.422 -7.781 1 93.25 57 ASP B N 1
ATOM 1673 C CA . ASP B 1 57 ? -9.117 -29.359 -8.82 1 93.25 57 ASP B CA 1
ATOM 1674 C C . ASP B 1 57 ? -8.562 -28.625 -10.031 1 93.25 57 ASP B C 1
ATOM 1676 O O . ASP B 1 57 ? -7.633 -29.094 -10.688 1 93.25 57 ASP B O 1
ATOM 1680 N N . ASP B 1 58 ? -9.078 -27.453 -10.297 1 94.56 58 ASP B N 1
ATOM 1681 C CA . ASP B 1 58 ? -8.695 -26.75 -11.516 1 94.56 58 ASP B CA 1
ATOM 1682 C C . ASP B 1 58 ? -8.062 -25.391 -11.195 1 94.56 58 ASP B C 1
ATOM 1684 O O . ASP B 1 58 ? -7.789 -24.609 -12.102 1 94.56 58 ASP B O 1
ATOM 1688 N N . HIS B 1 59 ? -7.848 -25.109 -9.914 1 96.69 59 HIS B N 1
ATOM 1689 C CA . HIS B 1 59 ? -7.379 -23.781 -9.547 1 96.69 59 HIS B CA 1
ATOM 1690 C C . HIS B 1 59 ? -6.141 -23.859 -8.664 1 96.69 59 HIS B C 1
ATOM 1692 O O . HIS B 1 59 ? -6.059 -24.703 -7.777 1 96.69 59 HIS B O 1
ATOM 1698 N N . TRP B 1 60 ? -5.211 -22.969 -8.977 1 97.62 60 TRP B N 1
ATOM 1699 C CA . TRP B 1 60 ? -3.996 -22.812 -8.18 1 97.62 60 TRP B CA 1
ATOM 1700 C C . TRP B 1 60 ? -3.779 -21.344 -7.801 1 97.62 60 TRP B C 1
ATOM 1702 O O . TRP B 1 60 ? -4.055 -20.438 -8.594 1 97.62 60 TRP B O 1
ATOM 1712 N N . GLU B 1 61 ? -3.338 -21.188 -6.598 1 98.5 61 GLU B N 1
ATOM 1713 C CA . GLU B 1 61 ? -2.826 -19.875 -6.215 1 98.5 61 GLU B CA 1
ATOM 1714 C C . GLU B 1 61 ? -1.312 -19.797 -6.398 1 98.5 61 GLU B C 1
ATOM 1716 O O . GLU B 1 61 ? -0.582 -20.672 -5.957 1 98.5 61 GLU B O 1
ATOM 1721 N N . VAL B 1 62 ? -0.873 -18.859 -7.07 1 98.69 62 VAL B N 1
ATOM 1722 C CA . VAL B 1 62 ? 0.54 -18.516 -7.188 1 98.69 62 VAL B CA 1
ATOM 1723 C C . VAL B 1 62 ? 0.792 -17.141 -6.562 1 98.69 62 VAL B C 1
ATOM 1725 O O . VAL B 1 62 ? 0.049 -16.188 -6.816 1 98.69 62 VAL B O 1
ATOM 1728 N N . SER B 1 63 ? 1.774 -17.047 -5.688 1 98.88 63 SER B N 1
ATOM 1729 C CA . SER B 1 63 ? 2.041 -15.773 -5.008 1 98.88 63 SER B CA 1
ATOM 1730 C C . SER B 1 63 ? 3.523 -15.422 -5.059 1 98.88 63 SER B C 1
ATOM 1732 O O . SER B 1 63 ? 4.379 -16.312 -5.047 1 98.88 63 SER B O 1
ATOM 1734 N N . LEU B 1 64 ? 3.764 -14.211 -5.184 1 98.81 64 LEU B N 1
ATOM 1735 C CA . LEU B 1 64 ? 5.094 -13.625 -5.078 1 98.81 64 LEU B CA 1
ATOM 1736 C C . LEU B 1 64 ? 5.246 -12.852 -3.771 1 98.81 64 LEU B C 1
ATOM 1738 O O . LEU B 1 64 ? 4.465 -11.938 -3.496 1 98.81 64 LEU B O 1
ATOM 1742 N N . GLU B 1 65 ? 6.184 -13.258 -2.996 1 98.81 65 GLU B N 1
ATOM 1743 C CA . GLU B 1 65 ? 6.516 -12.562 -1.758 1 98.81 65 GLU B CA 1
ATOM 1744 C C . GLU B 1 65 ? 7.801 -11.75 -1.91 1 98.81 65 GLU B C 1
ATOM 1746 O O . GLU B 1 65 ? 8.867 -12.312 -2.154 1 98.81 65 GLU B O 1
ATOM 1751 N N . ILE B 1 66 ? 7.699 -10.508 -1.695 1 98.44 66 ILE B N 1
ATOM 1752 C CA . ILE B 1 66 ? 8.828 -9.594 -1.863 1 98.44 66 ILE B CA 1
ATOM 1753 C C . ILE B 1 66 ? 9.156 -8.938 -0.526 1 98.44 66 ILE B C 1
ATOM 1755 O O . ILE B 1 66 ? 8.266 -8.461 0.181 1 98.44 66 ILE B O 1
ATOM 1759 N N . ASN B 1 67 ? 10.375 -8.93 -0.174 1 98.69 67 ASN B N 1
ATOM 1760 C CA . ASN B 1 67 ? 10.938 -8.156 0.931 1 98.69 67 ASN B CA 1
ATOM 1761 C C . ASN B 1 67 ? 12.078 -7.262 0.466 1 98.69 67 ASN B C 1
ATOM 1763 O O . ASN B 1 67 ? 13.102 -7.754 -0.01 1 98.69 67 ASN B O 1
ATOM 1767 N N . ALA B 1 68 ? 11.922 -6.016 0.582 1 98.12 68 ALA B N 1
ATOM 1768 C CA . ALA B 1 68 ? 12.945 -5.07 0.123 1 98.12 68 ALA B CA 1
ATOM 1769 C C . ALA B 1 68 ? 13.297 -4.066 1.217 1 98.12 68 ALA B C 1
ATOM 1771 O O . ALA B 1 68 ? 12.406 -3.566 1.915 1 98.12 68 ALA B O 1
ATOM 1772 N N . LYS B 1 69 ? 14.516 -3.857 1.402 1 97.06 69 LYS B N 1
ATOM 1773 C CA . LYS B 1 69 ? 15.031 -2.783 2.248 1 97.06 69 LYS B CA 1
ATOM 1774 C C . LYS B 1 69 ? 15.898 -1.816 1.444 1 97.06 69 LYS B C 1
ATOM 1776 O O . LYS B 1 69 ? 16.875 -2.225 0.82 1 97.06 69 LYS B O 1
ATOM 1781 N N . VAL B 1 70 ? 15.531 -0.613 1.411 1 95.12 70 VAL B N 1
ATOM 1782 C CA . VAL B 1 70 ? 16.25 0.416 0.671 1 95.12 70 VAL B CA 1
ATOM 1783 C C . VAL B 1 70 ? 16.922 1.383 1.648 1 95.12 70 VAL B C 1
ATOM 1785 O O . VAL B 1 70 ? 16.25 1.959 2.512 1 95.12 70 VAL B O 1
ATOM 1788 N N . THR B 1 71 ? 18.172 1.512 1.56 1 93 71 THR B N 1
ATOM 1789 C CA . THR B 1 71 ? 18.938 2.365 2.453 1 93 71 THR B CA 1
ATOM 1790 C C . THR B 1 71 ? 19.734 3.396 1.659 1 93 71 THR B C 1
ATOM 1792 O O . THR B 1 71 ? 19.984 3.209 0.467 1 93 71 THR B O 1
ATOM 1795 N N . ALA B 1 72 ? 20.062 4.508 2.32 1 86.75 72 ALA B N 1
ATOM 1796 C CA . ALA B 1 72 ? 20.953 5.496 1.717 1 86.75 72 ALA B CA 1
ATOM 1797 C C . ALA B 1 72 ? 22.344 4.918 1.502 1 86.75 72 ALA B C 1
ATOM 1799 O O . ALA B 1 72 ? 22.703 3.902 2.105 1 86.75 72 ALA B O 1
ATOM 1800 N N . ASP B 1 73 ? 23.062 5.488 0.623 1 77.69 73 ASP B N 1
ATOM 1801 C CA . ASP B 1 73 ? 24.375 4.988 0.231 1 77.69 73 ASP B CA 1
ATOM 1802 C C . ASP B 1 73 ? 25.297 4.879 1.438 1 77.69 73 ASP B C 1
ATOM 1804 O O . ASP B 1 73 ? 26.141 3.971 1.51 1 77.69 73 ASP B O 1
ATOM 1808 N N . ASP B 1 74 ? 25.172 5.824 2.264 1 73.81 74 ASP B N 1
ATOM 1809 C CA . ASP B 1 74 ? 26.078 5.777 3.408 1 73.81 74 ASP B CA 1
ATOM 1810 C C . ASP B 1 74 ? 25.656 4.684 4.391 1 73.81 74 ASP B C 1
ATOM 1812 O O . ASP B 1 74 ? 26.391 4.383 5.34 1 73.81 74 ASP B O 1
ATOM 1816 N N . GLY B 1 75 ? 24.609 3.973 4.039 1 65.56 75 GLY B N 1
ATOM 1817 C CA . GLY B 1 75 ? 24.094 2.826 4.777 1 65.56 75 GLY B CA 1
ATOM 1818 C C . GLY B 1 75 ? 23.516 3.197 6.129 1 65.56 75 GLY B C 1
ATOM 1819 O O . GLY B 1 75 ? 23 2.338 6.844 1 65.56 75 GLY B O 1
ATOM 1820 N N . ALA B 1 76 ? 23.562 4.375 6.5 1 73.5 76 ALA B N 1
ATOM 1821 C CA . ALA B 1 76 ? 23.234 4.734 7.875 1 73.5 76 ALA B CA 1
ATOM 1822 C C . ALA B 1 76 ? 21.734 4.973 8.031 1 73.5 76 ALA B C 1
ATOM 1824 O O . ALA B 1 76 ? 21.172 4.727 9.102 1 73.5 76 ALA B O 1
ATOM 1825 N N . LYS B 1 77 ? 21.094 5.281 6.844 1 87.5 77 LYS B N 1
ATOM 1826 C CA . LYS B 1 77 ? 19.688 5.629 7.02 1 87.5 77 LYS B CA 1
ATOM 1827 C C . LYS B 1 77 ? 18.797 4.762 6.141 1 87.5 77 LYS B C 1
ATOM 1829 O O . LYS B 1 77 ? 19.047 4.617 4.941 1 87.5 77 LYS B O 1
ATOM 1834 N N . THR B 1 78 ? 17.906 4.078 6.746 1 93.56 78 THR B N 1
ATOM 1835 C CA . THR B 1 78 ? 16.891 3.359 5.988 1 93.56 78 THR B CA 1
ATOM 1836 C C . THR B 1 78 ? 15.891 4.332 5.367 1 93.56 78 THR B C 1
ATOM 1838 O O . THR B 1 78 ? 15.242 5.105 6.078 1 93.56 78 THR B O 1
ATOM 1841 N N . LEU B 1 79 ? 15.859 4.301 4.055 1 94.5 79 LEU B N 1
ATOM 1842 C CA . LEU B 1 79 ? 14.852 5.109 3.377 1 94.5 79 LEU B CA 1
ATOM 1843 C C . LEU B 1 79 ? 13.461 4.508 3.561 1 94.5 79 LEU B C 1
ATOM 1845 O O . LEU B 1 79 ? 12.578 5.148 4.133 1 94.5 79 LEU B O 1
ATOM 1849 N N . PHE B 1 80 ? 13.344 3.219 3.191 1 97.06 80 PHE B N 1
ATOM 1850 C CA . PHE B 1 80 ? 12.07 2.547 3.439 1 97.06 80 PHE B CA 1
ATOM 1851 C C . PHE B 1 80 ? 12.242 1.033 3.4 1 97.06 80 PHE B C 1
ATOM 1853 O O . PHE B 1 80 ? 13.266 0.531 2.932 1 97.06 80 PHE B O 1
ATOM 1860 N N . ILE B 1 81 ? 11.289 0.356 3.934 1 98.5 81 ILE B N 1
ATOM 1861 C CA . ILE B 1 81 ? 11.133 -1.093 3.893 1 98.5 81 ILE B CA 1
ATOM 1862 C C . ILE B 1 81 ? 9.805 -1.447 3.236 1 98.5 81 ILE B C 1
ATOM 1864 O O . ILE B 1 81 ? 8.773 -0.827 3.525 1 98.5 81 ILE B O 1
ATOM 1868 N N . LEU B 1 82 ? 9.852 -2.41 2.355 1 98.69 82 LEU B N 1
ATOM 1869 C CA . LEU B 1 82 ? 8.656 -2.871 1.646 1 98.69 82 LEU B CA 1
ATOM 1870 C C . LEU B 1 82 ? 8.516 -4.383 1.757 1 98.69 82 LEU B C 1
ATOM 1872 O O . LEU B 1 82 ? 9.453 -5.125 1.463 1 98.69 82 LEU B O 1
ATOM 1876 N N . GLU B 1 83 ? 7.406 -4.809 2.217 1 98.88 83 GLU B N 1
ATOM 1877 C CA . GLU B 1 83 ? 6.996 -6.207 2.188 1 98.88 83 GLU B CA 1
ATOM 1878 C C . GLU B 1 83 ? 5.664 -6.379 1.461 1 98.88 83 GLU B C 1
ATOM 1880 O O . GLU B 1 83 ? 4.676 -5.727 1.804 1 98.88 83 GLU B O 1
ATOM 1885 N N . LEU B 1 84 ? 5.656 -7.273 0.515 1 98.88 84 LEU B N 1
ATOM 1886 C CA . LEU B 1 84 ? 4.488 -7.449 -0.343 1 98.88 84 LEU B CA 1
ATOM 1887 C C . LEU B 1 84 ? 4.273 -8.922 -0.678 1 98.88 84 LEU B C 1
ATOM 1889 O O . LEU B 1 84 ? 5.199 -9.594 -1.138 1 98.88 84 LEU B O 1
ATOM 1893 N N . GLU B 1 85 ? 3.162 -9.414 -0.37 1 98.94 85 GLU B N 1
ATOM 1894 C CA . GLU B 1 85 ? 2.713 -10.695 -0.914 1 98.94 85 GLU B CA 1
ATOM 1895 C C . GLU B 1 85 ? 1.552 -10.5 -1.886 1 98.94 85 GLU B C 1
ATOM 1897 O O . GLU B 1 85 ? 0.426 -10.219 -1.469 1 98.94 85 GLU B O 1
ATOM 1902 N N . HIS B 1 86 ? 1.825 -10.68 -3.129 1 98.88 86 HIS B N 1
ATOM 1903 C CA . HIS B 1 86 ? 0.867 -10.523 -4.219 1 98.88 86 HIS B CA 1
ATOM 1904 C C . HIS B 1 86 ? 0.546 -11.875 -4.863 1 98.88 86 HIS B C 1
ATOM 1906 O O . HIS B 1 86 ? 1.453 -12.641 -5.184 1 98.88 86 HIS B O 1
ATOM 1912 N N . ALA B 1 87 ? -0.728 -12.109 -5.035 1 98.88 87 ALA B N 1
ATOM 1913 C CA . ALA B 1 87 ? -1.146 -13.438 -5.48 1 98.88 87 ALA B CA 1
ATOM 1914 C C . ALA B 1 87 ? -2.188 -13.344 -6.59 1 98.88 87 ALA B C 1
ATOM 1916 O O . ALA B 1 87 ? -2.766 -12.273 -6.816 1 98.88 87 ALA B O 1
ATOM 1917 N N . ALA B 1 88 ? -2.369 -14.492 -7.219 1 98.75 88 ALA B N 1
ATOM 1918 C CA . ALA B 1 88 ? -3.449 -14.656 -8.188 1 98.75 88 ALA B CA 1
ATOM 1919 C C . ALA B 1 88 ? -3.951 -16.094 -8.219 1 98.75 88 ALA B C 1
ATOM 1921 O O . ALA B 1 88 ? -3.207 -17.016 -7.891 1 98.75 88 ALA B O 1
ATOM 1922 N N . ILE B 1 89 ? -5.145 -16.234 -8.555 1 98.38 89 ILE B N 1
ATOM 1923 C CA . ILE B 1 89 ? -5.727 -17.531 -8.836 1 98.38 89 ILE B CA 1
ATOM 1924 C C . ILE B 1 89 ? -5.652 -17.812 -10.336 1 98.38 89 ILE B C 1
ATOM 1926 O O . ILE B 1 89 ? -6.059 -16.984 -11.148 1 98.38 89 ILE B O 1
ATOM 1930 N N . PHE B 1 90 ? -5.117 -19.016 -10.648 1 98.12 90 PHE B N 1
ATOM 1931 C CA . PHE B 1 90 ? -5.016 -19.438 -12.039 1 98.12 90 PHE B CA 1
ATOM 1932 C C . PHE B 1 90 ? -5.875 -20.672 -12.289 1 98.12 90 PHE B C 1
ATOM 1934 O O . PHE B 1 90 ? -5.863 -21.609 -11.5 1 98.12 90 PHE B O 1
ATOM 1941 N N . TRP B 1 91 ? -6.633 -20.562 -13.328 1 96.88 91 TRP B N 1
ATOM 1942 C CA . TRP B 1 91 ? -7.332 -21.734 -13.844 1 96.88 91 TRP B CA 1
ATOM 1943 C C . TRP B 1 91 ? -6.438 -22.531 -14.789 1 96.88 91 TRP B C 1
ATOM 1945 O O . TRP B 1 91 ? -5.875 -21.969 -15.734 1 96.88 91 TRP B O 1
ATOM 1955 N N . VAL B 1 92 ? -6.254 -23.812 -14.461 1 95 92 VAL B N 1
ATOM 1956 C CA . VAL B 1 92 ? -5.348 -24.656 -15.227 1 95 92 VAL B CA 1
ATOM 1957 C C . VAL B 1 92 ? -6.043 -25.969 -15.578 1 95 92 VAL B C 1
ATOM 1959 O O . VAL B 1 92 ? -6.422 -26.734 -14.688 1 95 92 VAL B O 1
ATOM 1962 N N . ARG B 1 93 ? -6.129 -26.219 -16.844 1 93.19 93 ARG B N 1
ATOM 1963 C CA . ARG B 1 93 ? -6.789 -27.453 -17.297 1 93.19 93 ARG B CA 1
ATOM 1964 C C . ARG B 1 93 ? -6.008 -28.109 -18.422 1 93.19 93 ARG B C 1
ATOM 1966 O O . ARG B 1 93 ? -5.375 -27.422 -19.234 1 93.19 93 ARG B O 1
ATOM 1973 N N . ASN B 1 94 ? -6.141 -29.422 -18.422 1 92.06 94 ASN B N 1
ATOM 1974 C CA . ASN B 1 94 ? -5.594 -30.234 -19.5 1 92.06 94 ASN B CA 1
ATOM 1975 C C . ASN B 1 94 ? -4.086 -30.062 -19.625 1 92.06 94 ASN B C 1
ATOM 1977 O O . ASN B 1 94 ? -3.553 -29.984 -20.734 1 92.06 94 ASN B O 1
ATOM 1981 N N . ILE B 1 95 ? -3.457 -29.797 -18.578 1 91.06 95 ILE B N 1
ATOM 1982 C CA . ILE B 1 95 ? -1.999 -29.75 -18.516 1 91.06 95 ILE B CA 1
ATOM 1983 C C . ILE B 1 95 ? -1.462 -31 -17.844 1 91.06 95 ILE B C 1
ATOM 1985 O O . ILE B 1 95 ? -1.82 -31.297 -16.703 1 91.06 95 ILE B O 1
ATOM 1989 N N . PRO B 1 96 ? -0.691 -31.688 -18.625 1 89.38 96 PRO B N 1
ATOM 1990 C CA . PRO B 1 96 ? -0.096 -32.875 -18 1 89.38 96 PRO B CA 1
ATOM 1991 C C . PRO B 1 96 ? 0.667 -32.562 -16.719 1 89.38 96 PRO B C 1
ATOM 1993 O O . PRO B 1 96 ? 1.291 -31.5 -16.625 1 89.38 96 PRO B O 1
ATOM 1996 N N . GLU B 1 97 ? 0.604 -33.438 -15.766 1 84.81 97 GLU B N 1
ATOM 1997 C CA . GLU B 1 97 ? 1.192 -33.25 -14.438 1 84.81 97 GLU B CA 1
ATOM 1998 C C . GLU B 1 97 ? 2.674 -32.875 -14.539 1 84.81 97 GLU B C 1
ATOM 2000 O O . GLU B 1 97 ? 3.178 -32.062 -13.758 1 84.81 97 GLU B O 1
ATOM 2005 N N . GLU B 1 98 ? 3.35 -33.531 -15.5 1 88 98 GLU B N 1
ATOM 2006 C CA . GLU B 1 98 ? 4.785 -33.312 -15.664 1 88 98 GLU B CA 1
ATOM 2007 C C . GLU B 1 98 ? 5.09 -31.859 -16.047 1 88 98 GLU B C 1
ATOM 2009 O O . GLU B 1 98 ? 6.195 -31.375 -15.805 1 88 98 GLU B O 1
ATOM 2014 N N . HIS B 1 99 ? 4.141 -31.172 -16.641 1 93.44 99 HIS B N 1
ATOM 2015 C CA . HIS B 1 99 ? 4.355 -29.812 -17.109 1 93.44 99 HIS B CA 1
ATOM 2016 C C . HIS B 1 99 ? 3.812 -28.797 -16.109 1 93.44 99 HIS B C 1
ATOM 2018 O O . HIS B 1 99 ? 4.152 -27.609 -16.188 1 93.44 99 HIS B O 1
ATOM 2024 N N . LEU B 1 100 ? 2.977 -29.203 -15.211 1 94.62 100 LEU B N 1
ATOM 2025 C CA . LEU B 1 100 ? 2.283 -28.328 -14.281 1 94.62 100 LEU B CA 1
ATOM 2026 C C . LEU B 1 100 ? 3.279 -27.547 -13.43 1 94.62 100 LEU B C 1
ATOM 2028 O O . LEU B 1 100 ? 3.094 -26.359 -13.188 1 94.62 100 LEU B O 1
ATOM 2032 N N . ALA B 1 101 ? 4.32 -28.234 -13.016 1 94 101 ALA B N 1
ATOM 2033 C CA . ALA B 1 101 ? 5.324 -27.594 -12.172 1 94 101 ALA B CA 1
ATOM 2034 C C . ALA B 1 101 ? 5.938 -26.391 -12.867 1 94 101 ALA B C 1
ATOM 2036 O O . ALA B 1 101 ? 6.129 -25.328 -12.25 1 94 101 ALA B O 1
ATOM 2037 N N . MET B 1 102 ? 6.234 -26.578 -14.094 1 95.25 102 MET B N 1
ATOM 2038 C CA . MET B 1 102 ? 6.84 -25.5 -14.859 1 95.25 102 MET B CA 1
ATOM 2039 C C . MET B 1 102 ? 5.852 -24.359 -15.062 1 95.25 102 MET B C 1
ATOM 2041 O O . MET B 1 102 ? 6.227 -23.188 -15 1 95.25 102 MET B O 1
ATOM 2045 N N . VAL B 1 103 ? 4.586 -24.656 -15.336 1 97.06 103 VAL B N 1
ATOM 2046 C CA . VAL B 1 103 ? 3.555 -23.641 -15.523 1 97.06 103 VAL B CA 1
ATOM 2047 C C . VAL B 1 103 ? 3.428 -22.797 -14.258 1 97.06 103 VAL B C 1
ATOM 2049 O O . VAL B 1 103 ? 3.418 -21.562 -14.328 1 97.06 103 VAL B O 1
ATOM 2052 N N . LEU B 1 104 ? 3.393 -23.391 -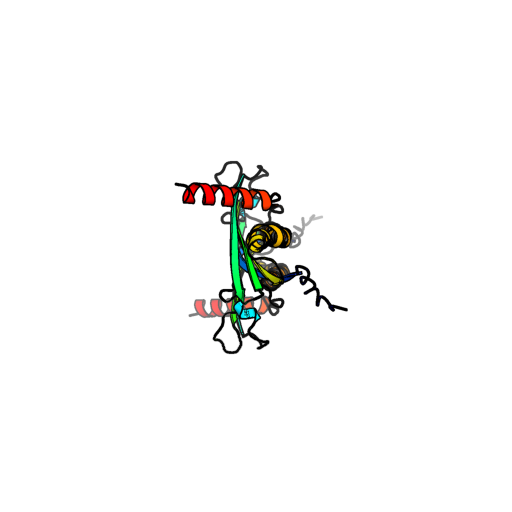13.102 1 97.25 104 LEU B N 1
ATOM 2053 C CA . LEU B 1 104 ? 3.197 -22.719 -11.82 1 97.25 104 LEU B CA 1
ATOM 2054 C C . LEU B 1 104 ? 4.441 -21.938 -11.422 1 97.25 104 LEU B C 1
ATOM 2056 O O . LEU B 1 104 ? 4.34 -20.891 -10.773 1 97.25 104 LEU B O 1
ATOM 2060 N N . ALA B 1 105 ? 5.559 -22.438 -11.898 1 97.5 105 ALA B N 1
ATOM 2061 C CA . ALA B 1 105 ? 6.805 -21.828 -11.453 1 97.5 105 ALA B CA 1
ATOM 2062 C C . ALA B 1 105 ? 7.312 -20.812 -12.469 1 97.5 105 ALA B C 1
ATOM 2064 O O . ALA B 1 105 ? 8.188 -20 -12.156 1 97.5 105 ALA B O 1
ATOM 2065 N N . VAL B 1 106 ? 6.805 -20.875 -13.648 1 97.94 106 VAL B N 1
ATOM 2066 C CA . VAL B 1 106 ? 7.363 -20.016 -14.688 1 97.94 106 VAL B CA 1
ATOM 2067 C C . VAL B 1 106 ? 6.258 -19.172 -15.312 1 97.94 106 VAL B C 1
ATOM 2069 O O . VAL B 1 106 ? 6.23 -17.953 -15.148 1 97.94 106 VAL B O 1
ATOM 2072 N N . ASP B 1 107 ? 5.238 -19.781 -15.906 1 97.94 107 ASP B N 1
ATOM 2073 C CA . ASP B 1 107 ? 4.23 -19.062 -16.672 1 97.94 107 ASP B CA 1
ATOM 2074 C C . ASP B 1 107 ? 3.383 -18.172 -15.75 1 97.94 107 ASP B C 1
ATOM 2076 O O . ASP B 1 107 ? 3.141 -17 -16.047 1 97.94 107 ASP B O 1
ATOM 2080 N N . CYS B 1 108 ? 2.902 -18.703 -14.648 1 98.44 108 CYS B N 1
ATOM 2081 C CA . CYS B 1 108 ? 2.025 -17.969 -13.734 1 98.44 108 CYS B CA 1
ATOM 2082 C C . CYS B 1 108 ? 2.738 -16.766 -13.141 1 98.44 108 CYS B C 1
ATOM 2084 O O . CYS B 1 108 ? 2.254 -15.641 -13.25 1 98.44 108 CYS B O 1
ATOM 2086 N N . PRO B 1 109 ? 3.91 -16.938 -12.57 1 98.69 109 PRO B N 1
ATOM 2087 C CA . PRO B 1 109 ? 4.566 -15.75 -12.016 1 98.69 109 PRO B CA 1
ATOM 2088 C C . PRO B 1 109 ? 4.988 -14.75 -13.086 1 98.69 109 PRO B C 1
ATOM 2090 O O . PRO B 1 109 ? 5.051 -13.547 -12.82 1 98.69 109 PRO B O 1
ATOM 2093 N N . THR B 1 110 ? 5.312 -15.258 -14.305 1 98.38 110 THR B N 1
ATOM 2094 C CA . THR B 1 110 ? 5.621 -14.344 -15.406 1 98.38 110 THR B CA 1
ATOM 2095 C C . THR B 1 110 ? 4.445 -13.414 -15.688 1 98.38 110 THR B C 1
ATOM 2097 O O . THR B 1 110 ? 4.637 -12.234 -15.977 1 98.38 110 THR B O 1
ATOM 2100 N N . LEU B 1 111 ? 3.258 -13.898 -15.602 1 98.31 111 LEU B N 1
ATOM 2101 C CA . LEU B 1 111 ? 2.053 -13.109 -15.82 1 98.31 111 LEU B CA 1
ATOM 2102 C C . LEU B 1 111 ? 1.79 -12.172 -14.641 1 98.31 111 LEU B C 1
ATOM 2104 O O . LEU B 1 111 ? 1.274 -11.07 -14.828 1 98.31 111 LEU B O 1
ATOM 2108 N N . LEU B 1 112 ? 2.121 -12.641 -13.445 1 98.69 112 LEU B N 1
ATOM 2109 C CA . LEU B 1 112 ? 1.814 -11.922 -12.211 1 98.69 112 LEU B CA 1
ATOM 2110 C C . LEU B 1 112 ? 2.822 -10.805 -11.961 1 98.69 112 LEU B C 1
ATOM 2112 O O . LEU B 1 112 ? 2.455 -9.727 -11.492 1 98.69 112 LEU B O 1
ATOM 2116 N N . PHE B 1 113 ? 4.004 -10.938 -12.383 1 98.75 113 PHE B N 1
ATOM 2117 C CA . PHE B 1 113 ? 5.148 -10.141 -11.961 1 98.75 113 PHE B CA 1
ATOM 2118 C C . PHE B 1 113 ? 4.984 -8.688 -12.383 1 98.75 113 PHE B C 1
ATOM 2120 O O . PHE B 1 113 ? 5.281 -7.773 -11.609 1 98.75 113 PHE B O 1
ATOM 2127 N N . PRO B 1 114 ? 4.496 -8.383 -13.531 1 98.62 114 PRO B N 1
ATOM 2128 C CA . PRO B 1 114 ? 4.344 -6.98 -13.914 1 98.62 114 PRO B CA 1
ATOM 2129 C C . PRO B 1 114 ? 3.404 -6.211 -12.992 1 98.62 114 PRO B C 1
ATOM 2131 O O . PRO B 1 114 ? 3.635 -5.031 -12.719 1 98.62 114 PRO B O 1
ATOM 2134 N N . PHE B 1 115 ? 2.432 -6.879 -12.578 1 98.5 115 PHE B N 1
ATOM 2135 C CA . PHE B 1 115 ? 1.492 -6.234 -11.672 1 98.5 115 PHE B CA 1
ATOM 2136 C C . PHE B 1 115 ? 2.107 -6.066 -10.289 1 98.5 115 PHE B C 1
ATOM 2138 O O . PHE B 1 115 ? 1.896 -5.047 -9.625 1 98.5 115 PHE B O 1
ATOM 2145 N N . THR B 1 116 ? 2.82 -7.043 -9.875 1 98.69 116 THR B N 1
ATOM 2146 C CA . THR B 1 116 ? 3.539 -6.961 -8.609 1 98.69 116 THR B CA 1
ATOM 2147 C C . THR B 1 116 ? 4.527 -5.793 -8.625 1 98.69 116 THR B C 1
ATOM 2149 O O . THR B 1 116 ? 4.594 -5.016 -7.672 1 98.69 116 THR B O 1
ATOM 2152 N N . ARG B 1 117 ? 5.254 -5.727 -9.68 1 98.31 117 ARG B N 1
ATOM 2153 C CA . ARG B 1 117 ? 6.211 -4.641 -9.867 1 98.31 117 ARG B CA 1
ATOM 2154 C C . ARG B 1 117 ? 5.516 -3.285 -9.82 1 98.31 117 ARG B C 1
ATOM 2156 O O . ARG B 1 117 ? 6.039 -2.334 -9.234 1 98.31 117 ARG B O 1
ATOM 2163 N N . GLN B 1 118 ? 4.398 -3.205 -10.359 1 98.25 118 GLN B N 1
ATOM 2164 C CA . GLN B 1 118 ? 3.643 -1.956 -10.375 1 98.25 118 GLN B CA 1
ATOM 2165 C C . GLN B 1 118 ? 3.219 -1.547 -8.969 1 98.25 118 GLN B C 1
ATOM 2167 O O . GLN B 1 118 ? 3.314 -0.373 -8.602 1 98.25 118 GLN B O 1
ATOM 2172 N N . ILE B 1 119 ? 2.693 -2.477 -8.234 1 98.62 119 ILE B N 1
ATOM 2173 C CA . ILE B 1 119 ? 2.285 -2.191 -6.863 1 98.62 119 ILE B CA 1
ATOM 2174 C C . ILE B 1 119 ? 3.486 -1.703 -6.059 1 98.62 119 ILE B C 1
ATOM 2176 O O . ILE B 1 119 ? 3.402 -0.689 -5.363 1 98.62 119 ILE B O 1
ATOM 2180 N N . ALA B 1 120 ? 4.602 -2.373 -6.156 1 98.56 120 ALA B N 1
ATOM 2181 C CA . ALA B 1 120 ? 5.82 -1.987 -5.445 1 98.56 120 ALA B CA 1
ATOM 2182 C C . ALA B 1 120 ? 6.262 -0.579 -5.836 1 98.56 120 ALA B C 1
ATOM 2184 O O . ALA B 1 120 ? 6.633 0.222 -4.977 1 98.56 120 ALA B O 1
ATOM 2185 N N . SER B 1 121 ? 6.273 -0.346 -7.109 1 98.31 121 SER B N 1
ATOM 2186 C CA . SER B 1 121 ? 6.645 0.966 -7.625 1 98.31 121 SER B CA 1
ATOM 2187 C C . SER B 1 121 ? 5.754 2.061 -7.051 1 98.31 121 SER B C 1
ATOM 2189 O O . SER B 1 121 ? 6.25 3.064 -6.531 1 98.31 121 SER B O 1
ATOM 2191 N N . GLN B 1 122 ? 4.453 1.862 -7.094 1 98.25 122 GLN B N 1
ATOM 2192 C CA . GLN B 1 122 ? 3.496 2.877 -6.66 1 98.25 122 GLN B CA 1
ATOM 2193 C C . GLN B 1 122 ? 3.605 3.131 -5.16 1 98.25 122 GLN B C 1
ATOM 2195 O O . GLN B 1 122 ? 3.523 4.277 -4.711 1 98.25 122 GLN B O 1
ATOM 2200 N N . VAL B 1 123 ? 3.746 2.131 -4.387 1 98.56 123 VAL B N 1
ATOM 2201 C CA . VAL B 1 123 ? 3.861 2.262 -2.936 1 98.56 123 VAL B CA 1
ATOM 2202 C C . VAL B 1 123 ? 5.078 3.117 -2.59 1 98.56 123 VAL B C 1
ATOM 2204 O O . VAL B 1 123 ? 5.016 3.959 -1.689 1 98.56 123 VAL B O 1
ATOM 2207 N N . SER B 1 124 ? 6.176 2.885 -3.289 1 97.94 124 SER B N 1
ATOM 2208 C CA . SER B 1 124 ? 7.375 3.697 -3.094 1 97.94 124 SER B CA 1
ATOM 2209 C C . SER B 1 124 ? 7.105 5.164 -3.41 1 97.94 124 SER B C 1
ATOM 2211 O O . SER B 1 124 ? 7.492 6.051 -2.648 1 97.94 124 SER B O 1
ATOM 2213 N N . VAL B 1 125 ? 6.441 5.406 -4.496 1 97.81 125 VAL B N 1
ATOM 2214 C CA . VAL B 1 125 ? 6.109 6.766 -4.898 1 97.81 125 VAL B CA 1
ATOM 2215 C C . VAL B 1 125 ? 5.203 7.41 -3.85 1 97.81 125 VAL B C 1
ATOM 2217 O O . VAL B 1 125 ? 5.434 8.555 -3.441 1 97.81 125 VAL B O 1
ATOM 2220 N N . ASP B 1 126 ? 4.176 6.688 -3.416 1 98.31 126 ASP B N 1
ATOM 2221 C CA . ASP B 1 126 ? 3.314 7.188 -2.348 1 98.31 126 ASP B CA 1
ATOM 2222 C C . ASP B 1 126 ? 4.125 7.516 -1.097 1 98.31 126 ASP B C 1
ATOM 2224 O O . ASP B 1 126 ? 3.768 8.414 -0.337 1 98.31 126 ASP B O 1
ATOM 2228 N N . GLY B 1 127 ? 5.195 6.797 -0.877 1 98.25 127 GLY B N 1
ATOM 2229 C CA . GLY B 1 127 ? 6.09 7.02 0.249 1 98.25 127 GLY B CA 1
ATOM 2230 C C . GLY B 1 127 ? 6.941 8.266 0.097 1 98.25 127 GLY B C 1
ATOM 2231 O O . GLY B 1 127 ? 7.672 8.641 1.018 1 98.25 127 GLY B O 1
ATOM 2232 N N . GLY B 1 128 ? 6.871 8.906 -1.105 1 96.75 128 GLY B N 1
ATOM 2233 C CA . GLY B 1 128 ? 7.637 10.125 -1.345 1 96.75 128 GLY B CA 1
ATOM 2234 C C . GLY B 1 128 ? 8.961 9.867 -2.029 1 96.75 128 GLY B C 1
ATOM 2235 O O . GLY B 1 128 ? 9.82 10.75 -2.082 1 96.75 128 GLY B O 1
ATOM 2236 N N . PHE B 1 129 ? 9.141 8.711 -2.535 1 95.56 129 PHE B N 1
ATOM 2237 C CA . PHE B 1 129 ? 10.398 8.32 -3.152 1 95.56 129 PHE B CA 1
ATOM 2238 C C . PHE B 1 129 ? 10.227 8.109 -4.652 1 95.56 129 PHE B C 1
ATOM 2240 O O . PHE B 1 129 ? 9.117 8.203 -5.172 1 95.56 129 PHE B O 1
ATOM 2247 N N . ALA B 1 130 ? 11.375 7.926 -5.352 1 94.62 130 ALA B N 1
ATOM 2248 C CA . ALA B 1 130 ? 11.328 7.496 -6.746 1 94.62 130 ALA B CA 1
ATOM 2249 C C . ALA B 1 130 ? 10.672 6.125 -6.875 1 94.62 130 ALA B C 1
ATOM 2251 O O . ALA B 1 130 ? 10.625 5.359 -5.91 1 94.62 130 ALA B O 1
ATOM 2252 N N . PRO B 1 131 ? 10.148 5.879 -8.023 1 96.81 131 PRO B N 1
ATOM 2253 C CA . PRO B 1 131 ? 9.562 4.547 -8.211 1 96.81 131 PRO B CA 1
ATOM 2254 C C . PRO B 1 131 ? 10.555 3.424 -7.898 1 96.81 131 PRO B C 1
ATOM 2256 O O . PRO B 1 131 ? 11.711 3.482 -8.32 1 96.81 131 PRO B O 1
ATOM 2259 N N . PHE B 1 132 ? 10.172 2.482 -7.145 1 96.25 132 PHE B N 1
ATOM 2260 C CA . PHE B 1 132 ? 10.961 1.28 -6.895 1 96.25 132 PHE B CA 1
ATOM 2261 C C . PHE B 1 132 ? 10.773 0.266 -8.016 1 96.25 132 PHE B C 1
ATOM 2263 O O . PHE B 1 132 ? 9.805 -0.497 -8.016 1 96.25 132 PHE B O 1
ATOM 2270 N N . LEU B 1 133 ? 11.695 0.147 -8.891 1 94.56 133 LEU B N 1
ATOM 2271 C CA . LEU B 1 133 ? 11.57 -0.737 -10.047 1 94.56 133 LEU B CA 1
ATOM 2272 C C . LEU B 1 133 ? 12.391 -2.008 -9.844 1 94.56 133 LEU B C 1
ATOM 2274 O O . LEU B 1 133 ? 13.617 -1.958 -9.797 1 94.56 133 LEU B O 1
ATOM 2278 N N . MET B 1 134 ? 11.75 -3.053 -9.711 1 95.75 134 MET B N 1
ATOM 2279 C CA . MET B 1 134 ? 12.445 -4.332 -9.617 1 95.75 134 MET B CA 1
ATOM 2280 C C . MET B 1 134 ? 13 -4.758 -10.977 1 95.75 134 MET B C 1
ATOM 2282 O O . MET B 1 134 ? 12.359 -4.531 -12.008 1 95.75 134 MET B O 1
ATOM 2286 N N . GLU B 1 135 ? 14.07 -5.32 -10.984 1 95.19 135 GLU B N 1
ATOM 2287 C CA . GLU B 1 135 ? 14.609 -5.902 -12.211 1 95.19 135 GLU B CA 1
ATOM 2288 C C . GLU B 1 135 ? 13.766 -7.086 -12.672 1 95.19 135 GLU B C 1
ATOM 2290 O O . GLU B 1 135 ? 13.133 -7.762 -11.859 1 95.19 135 GLU B O 1
ATOM 2295 N N . PRO B 1 136 ? 13.773 -7.285 -13.961 1 96.19 136 PRO B N 1
ATOM 2296 C CA . PRO B 1 136 ? 13.062 -8.469 -14.461 1 96.19 136 PRO B CA 1
ATOM 2297 C C . PRO B 1 136 ? 13.586 -9.766 -13.867 1 96.19 136 PRO B C 1
ATOM 2299 O O . PRO B 1 136 ? 14.797 -9.906 -13.641 1 96.19 136 PRO B O 1
ATOM 2302 N N . VAL B 1 137 ? 12.711 -10.625 -13.625 1 96.94 137 VAL B N 1
ATOM 2303 C CA . VAL B 1 137 ? 13.062 -11.938 -13.078 1 96.94 137 VAL B CA 1
ATOM 2304 C C . VAL B 1 137 ? 12.953 -13 -14.172 1 96.94 137 VAL B C 1
ATOM 2306 O O . VAL B 1 137 ? 11.945 -13.07 -14.875 1 96.94 137 VAL B O 1
ATOM 2309 N N . ASN B 1 138 ? 13.969 -13.828 -14.344 1 97.81 138 ASN B N 1
ATOM 2310 C CA . ASN B 1 138 ? 13.922 -14.992 -15.211 1 97.81 138 ASN B CA 1
ATOM 2311 C C . ASN B 1 138 ? 13.414 -16.234 -14.477 1 97.81 138 ASN B C 1
ATOM 2313 O O . ASN B 1 138 ? 14.203 -17.031 -13.977 1 97.81 138 ASN B O 1
ATOM 2317 N N . PHE B 1 139 ? 12.188 -16.406 -14.523 1 98.25 139 PHE B N 1
ATOM 2318 C CA . PHE B 1 139 ? 11.555 -17.469 -13.742 1 98.25 139 PHE B CA 1
ATOM 2319 C C . PHE B 1 139 ? 11.953 -18.844 -14.273 1 98.25 139 PHE B C 1
ATOM 2321 O O . PHE B 1 139 ? 12.008 -19.812 -13.516 1 98.25 139 PHE B O 1
ATOM 2328 N N . MET B 1 140 ? 12.195 -18.953 -15.539 1 97.69 140 MET B N 1
ATOM 2329 C CA . MET B 1 140 ? 12.664 -20.203 -16.094 1 97.69 140 MET B CA 1
ATOM 2330 C C . MET B 1 140 ? 14.008 -20.609 -15.492 1 97.69 140 MET B C 1
ATOM 2332 O O . MET B 1 140 ? 14.211 -21.75 -15.109 1 97.69 140 MET B O 1
ATOM 2336 N N . ALA B 1 141 ? 14.875 -19.672 -15.438 1 96.75 141 ALA B N 1
ATOM 2337 C CA . ALA B 1 141 ? 16.188 -19.922 -14.852 1 96.75 141 ALA B CA 1
ATOM 2338 C C . ALA B 1 141 ? 16.062 -20.344 -13.383 1 96.75 141 ALA B C 1
ATOM 2340 O O . ALA B 1 141 ? 16.75 -21.25 -12.93 1 96.75 141 ALA B O 1
ATOM 2341 N N . LEU B 1 142 ? 15.219 -19.625 -12.656 1 94.94 142 LEU B N 1
ATOM 2342 C CA . LEU B 1 142 ? 14.984 -19.969 -11.258 1 94.94 142 LEU B CA 1
ATOM 2343 C C . LEU B 1 142 ? 14.445 -21.391 -11.141 1 94.94 142 LEU B C 1
ATOM 2345 O O . LEU B 1 142 ? 14.883 -22.156 -10.273 1 94.94 142 LEU B O 1
ATOM 2349 N N . PHE B 1 143 ? 13.531 -21.781 -11.977 1 95.94 143 PHE B N 1
ATOM 2350 C CA . PHE B 1 143 ? 12.898 -23.109 -11.969 1 95.94 143 PHE B CA 1
ATOM 2351 C C . PHE B 1 143 ? 13.93 -24.188 -12.234 1 95.94 143 PHE B C 1
ATOM 2353 O O . PHE B 1 143 ? 13.977 -25.203 -11.516 1 95.94 143 PHE B O 1
ATOM 2360 N N . GLN B 1 144 ? 14.734 -23.938 -13.203 1 94.69 144 GLN B N 1
ATOM 2361 C CA . GLN B 1 144 ? 15.766 -24.906 -13.578 1 94.69 144 GLN B CA 1
ATOM 2362 C C . GLN B 1 144 ? 16.781 -25.078 -12.453 1 94.69 144 GLN B C 1
ATOM 2364 O O . GLN B 1 144 ? 17.25 -26.188 -12.195 1 94.69 144 GLN B O 1
ATOM 2369 N N . GLY B 1 145 ? 17.172 -23.969 -11.852 1 91.69 145 GLY B N 1
ATOM 2370 C CA . GLY B 1 145 ? 18.078 -24.047 -10.727 1 91.69 145 GLY B CA 1
ATOM 2371 C C . GLY B 1 145 ? 17.531 -24.844 -9.562 1 91.69 145 GLY B C 1
ATOM 2372 O O . GLY B 1 145 ? 18.266 -25.641 -8.953 1 91.69 145 GLY B O 1
ATOM 2373 N N . ALA B 1 146 ? 16.312 -24.703 -9.305 1 87.12 146 ALA B N 1
ATOM 2374 C CA . ALA B 1 146 ? 15.664 -25.438 -8.219 1 87.12 146 ALA B CA 1
ATOM 2375 C C . ALA B 1 146 ? 15.594 -26.922 -8.523 1 87.12 146 ALA B C 1
ATOM 2377 O O . ALA B 1 146 ? 15.781 -27.75 -7.629 1 87.12 146 ALA B O 1
ATOM 2378 N N . LYS B 1 147 ? 15.258 -27.281 -9.734 1 87.81 147 LYS B N 1
ATOM 2379 C CA . LYS B 1 147 ? 15.164 -28.672 -10.148 1 87.81 147 LYS B CA 1
ATOM 2380 C C . LYS B 1 147 ? 16.516 -29.375 -10.055 1 87.81 147 LYS B C 1
ATOM 2382 O O . LYS B 1 147 ? 16.594 -30.547 -9.664 1 87.81 147 LYS B O 1
ATOM 2387 N N . LYS B 1 148 ? 17.516 -28.641 -10.445 1 88.38 148 LYS B N 1
ATOM 2388 C CA . LYS B 1 148 ? 18.875 -29.188 -10.375 1 88.38 148 LYS B CA 1
ATOM 2389 C C . LYS B 1 148 ? 19.266 -29.469 -8.93 1 88.38 148 LYS B C 1
ATOM 2391 O O . LYS B 1 148 ? 19.859 -30.5 -8.633 1 88.38 148 LYS B O 1
ATOM 2396 N N . GLN B 1 149 ? 18.922 -28.609 -8.07 1 85 149 GLN B N 1
ATOM 2397 C CA . GLN B 1 149 ? 19.25 -28.781 -6.656 1 85 149 GLN B CA 1
ATOM 2398 C C . GLN B 1 149 ? 18.469 -29.938 -6.047 1 85 149 GLN B C 1
ATOM 2400 O O . GLN B 1 149 ? 18.984 -30.672 -5.211 1 85 149 GLN B O 1
ATOM 2405 N N . GLU B 1 150 ? 17.25 -30.109 -6.465 1 82.06 150 GLU B N 1
ATOM 2406 C CA . GLU B 1 150 ? 16.406 -31.203 -5.965 1 82.06 150 GLU B CA 1
ATOM 2407 C C . GLU B 1 150 ? 16.938 -32.562 -6.434 1 82.06 150 GLU B C 1
ATOM 2409 O O . GLU B 1 150 ? 16.906 -33.531 -5.684 1 82.06 150 GLU B O 1
ATOM 2414 N N . GLN B 1 151 ? 17.359 -32.594 -7.688 1 82 151 GLN B N 1
ATOM 2415 C CA . GLN B 1 151 ? 17.875 -33.844 -8.242 1 82 151 GLN B CA 1
ATOM 2416 C C . GLN B 1 151 ? 19.203 -34.219 -7.582 1 82 151 GLN B C 1
ATOM 2418 O O . GLN B 1 151 ? 19.453 -35.406 -7.332 1 82 151 GLN B O 1
ATOM 2423 N N . GLU B 1 152 ? 19.969 -33.219 -7.258 1 81.69 152 GLU B N 1
ATOM 2424 C CA . GLU B 1 152 ? 21.25 -33.469 -6.594 1 81.69 152 GLU B CA 1
ATOM 2425 C C . GLU B 1 152 ? 21.031 -33.969 -5.16 1 81.69 152 GLU B C 1
ATOM 2427 O O . GLU B 1 152 ? 21.781 -34.781 -4.66 1 81.69 152 GLU B O 1
ATOM 2432 N N . GLN B 1 153 ? 20.062 -33.5 -4.539 1 76.62 153 GLN B N 1
ATOM 2433 C CA . GLN B 1 153 ? 19.781 -33.906 -3.166 1 76.62 153 GLN B CA 1
ATOM 2434 C C . GLN B 1 153 ? 19.172 -35.312 -3.123 1 76.62 153 GLN B C 1
ATOM 2436 O O . GLN B 1 153 ? 19.406 -36.062 -2.178 1 76.62 153 GLN B O 1
ATOM 2441 N N . THR B 1 154 ? 18.359 -35.688 -4.074 1 69.88 154 THR B N 1
ATOM 2442 C CA . THR B 1 154 ? 17.781 -37 -4.117 1 69.88 154 THR B CA 1
ATOM 2443 C C . THR B 1 154 ? 18.812 -38.031 -4.559 1 69.88 154 THR B C 1
ATOM 2445 O O . THR B 1 154 ? 18.719 -39.219 -4.199 1 69.88 154 THR B O 1
ATOM 2448 N N . ALA B 1 155 ? 19.719 -37.594 -5.32 1 71.81 155 ALA B N 1
ATOM 2449 C CA . ALA B 1 155 ? 20.766 -38.531 -5.766 1 71.81 155 ALA B CA 1
ATOM 2450 C C . ALA B 1 155 ? 21.781 -38.781 -4.656 1 71.81 155 ALA B C 1
ATOM 2452 O O . ALA B 1 155 ? 22.453 -39.812 -4.656 1 71.81 155 ALA B O 1
ATOM 2453 N N . ASN B 1 156 ? 21.906 -37.938 -3.686 1 60.38 156 ASN B N 1
ATOM 2454 C CA . ASN B 1 156 ? 22.797 -38.219 -2.559 1 60.38 156 ASN B CA 1
ATOM 2455 C C . ASN B 1 156 ? 22.047 -38.844 -1.391 1 60.38 156 ASN B C 1
ATOM 2457 O O . ASN B 1 156 ? 21.078 -38.25 -0.882 1 60.38 156 ASN B O 1
#

Sequence (312 aa):
MAETNEKQAAHPEFRMQKMYTKDLSFESPSAPAVFLDGGSEPKVELNLQLNNKKVDDDHWEVSLEINAKVTADDGAKTLFILELEHAAIFWVRNIPEEHLAMVLAVDCPTLLFPFTRQIASQVSVDGGFAPFLMEPVNFMALFQGAKKQEQEQTANMAETNEKQAAHPEFRMQKMYTKDLSFESPSAPAVFLDGGSEPKVELNLQLNNKKVDDDHWEVSLEINAKVTADDGAKTLFILELEHAAIFWVRNIPEEHLAMVLAVDCPTLLFPFTRQIASQVSVDGGFAPFLMEPVNFMALFQGAKKQEQEQTAN

InterPro domains:
  IPR003708 Bacterial protein export chaperone SecB [MF_00821] (1-151)
  IPR003708 Bacterial protein export chaperone SecB [PF02556] (8-149)
  IPR003708 Bacterial protein export chaperone SecB [PR01594] (16-33)
  IPR003708 Bacterial protein export chaperone SecB [PR01594] (79-99)
  IPR003708 Bacterial protein export chaperone SecB [PR01594] (103-125)
  IPR003708 Bacterial protein export chaperone SecB [PR01594] (129-147)
  IPR003708 Bacterial protein export chaperone SecB [PTHR36918] (1-155)
  IPR003708 Bacterial protein export chaperone SecB [TIGR00809] (10-150)
  IPR035958 SecB-like superfamily [G3DSA:3.10.420.10] (1-156)
  IPR035958 SecB-like superfamily [SSF54611] (4-145)

Nearest PDB structures (foldseek):
  1ozb-assembly2_G  TM=9.553E-01  e=3.067E-13  Haemophilus influenzae
  1ozb-assembly1_A  TM=9.417E-01  e=6.749E-13  Haemophilus influenzae
  1fx3-assembly1_D  TM=9.501E-01  e=3.869E-12  Haemophilus influenzae
  1qyn-assembly1_C  TM=9.476E-01  e=5.162E-11  Escherichia coli
  5jtp-assembly1_D  TM=9.204E-01  e=8.100E-11  Escherichia coli O157:H7

Radius of gyration: 26.2 Å; Cα contacts (8 Å, |Δi|>4): 535; chains: 2; bounding box: 49×112×77 Å

Solvent-accessible surface area (backbone atoms only — not comparable to full-atom values): 17054 Å² total; per-residue (Å²): 131,83,75,71,75,68,75,72,76,65,72,66,42,72,47,81,73,44,61,27,36,43,34,37,38,37,38,21,85,40,65,73,63,56,75,73,52,78,84,60,66,63,40,78,47,77,48,78,44,80,47,70,46,80,73,51,98,45,33,32,37,38,34,42,36,37,43,36,41,33,23,35,58,86,62,78,43,56,55,34,37,39,36,37,31,37,33,31,36,31,40,49,40,64,58,58,72,89,50,42,60,52,41,60,51,23,55,50,48,64,68,47,44,63,57,49,40,46,52,50,17,48,54,31,34,49,42,57,45,69,67,43,77,69,74,89,76,61,39,60,59,53,47,51,54,52,51,52,54,52,52,55,52,70,72,98,131,82,76,71,75,66,75,72,74,64,72,67,40,72,47,80,73,47,60,27,36,43,33,38,39,38,38,20,85,41,63,73,62,55,74,72,52,78,86,60,67,63,40,78,48,77,47,77,45,81,48,70,47,79,73,53,97,43,32,31,36,39,33,43,37,38,43,37,41,33,22,35,58,87,62,80,44,57,54,36,37,40,37,39,31,38,32,31,36,30,40,50,42,62,58,58,74,89,51,42,59,52,40,60,51,25,56,51,49,63,67,46,44,64,57,48,41,48,53,50,16,49,53,32,36,50,41,57,44,70,68,43,76,70,74,89,78,60,38,60,60,54,47,52,53,52,52,52,52,51,52,55,52,70,72,96

Secondary structure (DSSP, 8-state):
------------EEEEEEEEEEEEEEE-TTTTGGGTS-----EEEEEEEEEEEEEETTEEEEEEEEEEEEE-TTSSSEEEEEEEEEEEEEEEES--HHHHHHIIIIIHHHHHHHHHHHHHHHHHHHTTS----PPP--HHHHHHHHHHHHHHHHH-/------------EEEEEEEEEEEEEEE-TTTTGGGTS-----EEEEEEEEEEEEEETTEEEEEEEEEEEEE-TTSSSEEEEEEEEEEEEEEEES--HHHHHHIIIIIHHHHHHHHHHHHHHHHHHHTTS----PPP--HHHHHHHHHHHHHHHHH-

Foldseek 3Di:
DPPPPPPPQPPKDKDWDDKDWPDKDKDAPCPPVVVVDDDADKDKDKDKDWDKDDPDDFKMKIKIWMWMWIGGPVRPHTRMIIITIMITMMGIPSDPPVCVLVCRQAVRCVVVVVVVQVVQQVVQVVSVHHGDGDDDDHSNVVSVVVVVVVVVVVVD/DPPPPPPPQPPKDKDWDDKDWPDKDKDAPCPPVVVVDDDADKDKDKDKDWDKDDPDDFKMKIKIWMWMWIGGPVRPHTRMIIITIMMTMMGIPSDDPVCVLVCRQAVRCVVVVVVVQVVQQVVQVVSVHHGDGDDDDHSNVVSVVVVVVVVVVVVD

Organism: Desulfotalea psychrophila (strain LSv54 / DSM 12343) (NCBI:txid177439)

pLDDT: mean 90.03, std 14.31, range [36.97, 98.94]